Protein AF-A0A2X0K5C5-F1 (afdb_monomer)

Nearest PDB structures (foldseek):
  7rg9-assembly1_R  TM=2.116E-01  e=8.917E-01  Homo sapiens
  6xr2-assembly2_D  TM=2.628E-01  e=8.967E+00  synthetic construct

pLDDT: mean 76.41, std 13.36, range [44.44, 96.06]

Mean predicted aligned error: 11.94 Å

Secondary structure (DSSP, 8-state):
--PPPPS--------------PPPPGGGS-HHHHHHHHHTS-HHIIIIIIHHH-HHHHHHHHHHHHHHHHHHHHHH--TTS---TTS-TTSHHHHHHHHHHHHHHHHHHHHHHHHTT-TT-TT--HHHHHHHHHHHHHHHHHHHHHHHHHHHHHHHHHHTTSS----TTHHHH-EEEE-SSEEEEEEEE--TT-SS-PPPEEEEEEEEEPPTT--HHHHHHHHHHHHHHS-EEEEEETTEEEEEE-

Solvent-accessible surface area (backbone atoms only — not comparable to full-atom values): 15012 Å² total; per-residue (Å²): 139,80,84,76,79,82,83,78,78,79,75,81,68,81,72,79,67,77,77,79,71,73,72,89,52,81,83,77,52,57,66,72,59,51,50,52,57,55,68,72,47,57,64,48,48,37,64,64,52,42,45,73,72,40,73,70,52,22,54,52,36,48,52,51,49,46,68,69,45,45,65,61,50,61,72,69,56,56,86,84,40,62,73,67,88,81,53,59,86,85,37,54,55,47,53,50,52,51,50,51,51,50,53,53,36,49,53,54,43,51,49,62,58,39,59,78,75,44,94,76,67,90,77,76,63,67,75,62,61,51,54,47,54,52,49,52,52,46,70,55,46,36,50,49,33,35,31,54,52,48,25,47,54,46,46,56,60,52,38,80,78,38,96,65,83,71,64,82,60,49,75,73,53,59,41,75,48,80,54,92,58,32,37,32,38,27,38,53,30,68,76,90,87,51,98,61,93,68,76,70,43,75,37,79,78,45,78,43,76,52,58,92,90,62,52,58,70,58,52,18,48,49,51,35,53,54,51,71,75,43,67,72,40,78,45,77,50,103,87,55,76,36,63,44,78,120

Organism: NCBI:txid289078

Structure (mmCIF, N/CA/C/O backbone):
data_AF-A0A2X0K5C5-F1
#
_entry.id   AF-A0A2X0K5C5-F1
#
loop_
_atom_site.group_PDB
_atom_site.id
_atom_site.type_symbol
_atom_site.label_atom_id
_atom_site.label_alt_id
_atom_site.label_comp_id
_atom_site.label_asym_id
_atom_site.label_entity_id
_atom_site.label_seq_id
_atom_site.pdbx_PDB_ins_code
_atom_site.Cartn_x
_atom_site.Cartn_y
_atom_site.Cartn_z
_atom_site.occupancy
_atom_site.B_iso_or_equiv
_atom_site.auth_seq_id
_atom_site.auth_comp_id
_atom_site.auth_asym_id
_atom_site.auth_atom_id
_atom_site.pdbx_PDB_model_num
ATOM 1 N N . MET A 1 1 ? -0.093 46.315 -82.024 1.00 44.44 1 MET A N 1
ATOM 2 C CA . MET A 1 1 ? 0.542 45.946 -80.745 1.00 44.44 1 MET A CA 1
ATOM 3 C C . MET A 1 1 ? -0.214 44.745 -80.209 1.00 44.44 1 MET A C 1
ATOM 5 O O . MET A 1 1 ? -1.406 44.868 -79.977 1.00 44.44 1 MET A O 1
ATOM 9 N N . ARG A 1 2 ? 0.415 43.566 -80.204 1.00 46.88 2 ARG A N 1
ATOM 10 C CA . ARG A 1 2 ? -0.165 42.322 -79.680 1.00 46.88 2 ARG A CA 1
ATOM 11 C C . ARG A 1 2 ? 0.603 42.002 -78.406 1.00 46.88 2 ARG A C 1
ATOM 13 O O . ARG A 1 2 ? 1.808 41.776 -78.493 1.00 46.88 2 ARG A O 1
ATOM 20 N N . ASP A 1 3 ? -0.076 42.055 -77.269 1.00 57.56 3 ASP A N 1
ATOM 21 C CA . ASP A 1 3 ? 0.514 41.721 -75.977 1.00 57.56 3 ASP A CA 1
ATOM 22 C C . ASP A 1 3 ? 0.871 40.235 -75.945 1.00 57.56 3 ASP A C 1
ATOM 24 O O . ASP A 1 3 ? 0.069 39.370 -76.310 1.00 57.56 3 ASP A O 1
ATOM 28 N N . ALA A 1 4 ? 2.115 39.946 -75.568 1.00 68.62 4 ALA A N 1
ATOM 29 C CA . ALA A 1 4 ? 2.590 38.584 -75.399 1.00 68.62 4 ALA A CA 1
ATOM 30 C C . ALA A 1 4 ? 1.880 37.936 -74.194 1.00 68.62 4 ALA A C 1
ATOM 32 O O . ALA A 1 4 ? 1.695 38.601 -73.171 1.00 68.62 4 ALA A O 1
ATOM 33 N N . PRO A 1 5 ? 1.484 36.654 -74.281 1.00 65.88 5 PRO A N 1
ATOM 34 C CA . PRO A 1 5 ? 0.837 35.979 -73.167 1.00 65.88 5 PRO A CA 1
ATOM 35 C C . PRO A 1 5 ? 1.812 35.836 -71.983 1.00 65.88 5 PRO A C 1
ATOM 37 O O . PRO A 1 5 ? 3.010 35.628 -72.198 1.00 65.88 5 PRO A O 1
ATOM 40 N N . PRO A 1 6 ? 1.321 35.936 -70.734 1.00 69.50 6 PRO A N 1
ATOM 41 C CA . PRO A 1 6 ? 2.160 35.852 -69.547 1.00 69.50 6 PRO A CA 1
ATOM 42 C C . PRO A 1 6 ? 2.837 34.481 -69.469 1.00 69.50 6 PRO A C 1
ATOM 44 O O . PRO A 1 6 ? 2.182 33.437 -69.456 1.00 69.50 6 PRO A O 1
ATOM 47 N N . ALA A 1 7 ? 4.167 34.493 -69.423 1.00 67.69 7 ALA A N 1
ATOM 48 C CA . ALA A 1 7 ? 4.968 33.301 -69.219 1.00 67.69 7 ALA A CA 1
ATOM 49 C C . ALA A 1 7 ? 4.770 32.806 -67.777 1.00 67.69 7 ALA A C 1
ATOM 51 O O . ALA A 1 7 ? 5.016 33.545 -66.828 1.00 67.69 7 ALA A O 1
ATOM 52 N N . TYR A 1 8 ? 4.359 31.543 -67.644 1.00 66.25 8 TYR A N 1
ATOM 53 C CA . TYR A 1 8 ? 4.229 30.783 -66.397 1.00 66.25 8 TYR A CA 1
ATOM 54 C C . TYR A 1 8 ? 3.076 31.186 -65.467 1.00 66.25 8 TYR A C 1
ATOM 56 O O . TYR A 1 8 ? 3.242 31.895 -64.480 1.00 66.25 8 TYR A O 1
ATOM 64 N N . THR A 1 9 ? 1.906 30.592 -65.704 1.00 66.38 9 THR A N 1
ATOM 65 C CA . THR A 1 9 ? 0.963 30.297 -64.617 1.00 66.38 9 THR A CA 1
ATOM 66 C C . THR A 1 9 ? 1.396 28.960 -63.998 1.00 66.38 9 THR A C 1
ATOM 68 O O . THR A 1 9 ? 1.357 27.948 -64.700 1.00 66.38 9 THR A O 1
ATOM 71 N N . PRO A 1 10 ? 1.878 28.910 -62.741 1.00 65.31 10 PRO A N 1
ATOM 72 C CA . PRO A 1 10 ? 2.241 27.645 -62.113 1.00 65.31 10 PRO A CA 1
ATOM 73 C C .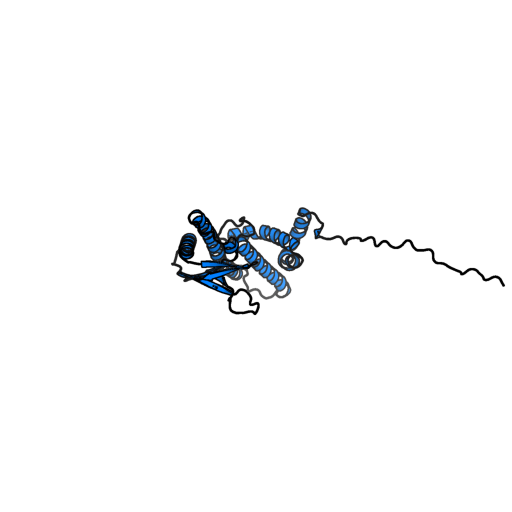 PRO A 1 10 ? 0.992 26.766 -62.014 1.00 65.31 10 PRO A C 1
ATOM 75 O O . PRO A 1 10 ? -0.049 27.207 -61.524 1.00 65.31 10 PRO A O 1
ATOM 78 N N . ALA A 1 11 ? 1.086 25.532 -62.516 1.00 69.38 11 ALA A N 1
ATOM 79 C CA . ALA A 1 11 ? 0.021 24.552 -62.366 1.00 69.38 11 ALA A CA 1
ATOM 80 C C . ALA A 1 11 ? -0.306 24.403 -60.868 1.00 69.38 11 ALA A C 1
ATOM 82 O 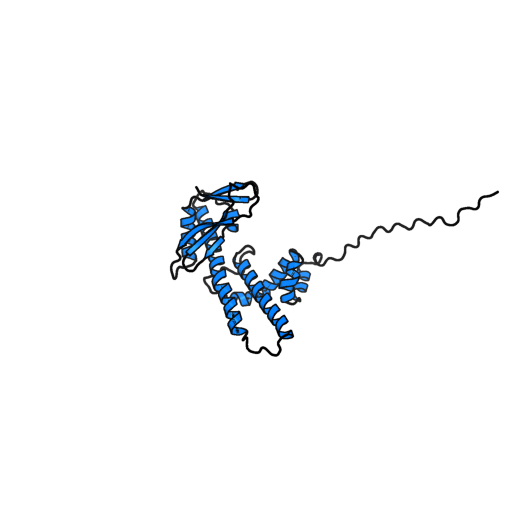O . ALA A 1 11 ? 0.630 24.351 -60.064 1.00 69.38 11 ALA A O 1
ATOM 83 N N . PRO A 1 12 ? -1.591 24.352 -60.467 1.00 61.34 12 PRO A N 1
ATOM 84 C CA . PRO A 1 12 ? -1.951 24.108 -59.080 1.00 61.34 12 PRO A CA 1
ATOM 85 C C . PRO A 1 12 ? -1.357 22.759 -58.684 1.00 61.34 12 PRO A C 1
ATOM 87 O O . PRO A 1 12 ? -1.803 21.710 -59.152 1.00 61.34 12 PRO A O 1
ATOM 90 N N . THR A 1 13 ? -0.308 22.788 -57.862 1.00 65.88 13 THR A N 1
ATOM 91 C CA . THR A 1 13 ? 0.232 21.581 -57.254 1.00 65.88 13 THR A CA 1
ATOM 92 C C . THR A 1 13 ? -0.924 20.916 -56.512 1.00 65.88 13 THR A C 1
ATOM 94 O O . THR A 1 13 ? -1.654 21.613 -55.794 1.00 65.88 13 THR A O 1
ATOM 97 N N . PRO A 1 14 ? -1.178 19.610 -56.733 1.00 65.06 14 PRO A N 1
ATOM 98 C CA . PRO A 1 14 ? -2.216 18.901 -56.007 1.00 65.06 14 PRO A CA 1
ATOM 99 C C . PRO A 1 14 ? -1.892 19.094 -54.537 1.00 65.06 14 PRO A C 1
ATOM 101 O O . PRO A 1 14 ? -0.851 18.638 -54.069 1.00 65.06 14 PRO A O 1
ATOM 104 N N . ARG A 1 15 ? -2.734 19.896 -53.875 1.00 52.97 15 ARG A N 1
ATOM 105 C CA . ARG A 1 15 ? -2.588 20.279 -52.479 1.00 52.97 15 ARG A CA 1
ATOM 106 C C . ARG A 1 15 ? -2.194 19.035 -51.716 1.00 52.97 15 ARG A C 1
ATOM 108 O O . ARG A 1 15 ? -2.937 18.054 -51.741 1.00 52.97 15 ARG A O 1
ATOM 115 N N . ASP A 1 16 ? -1.047 19.123 -51.061 1.00 56.06 16 ASP A N 1
ATOM 116 C CA . ASP A 1 16 ? -0.666 18.279 -49.951 1.00 56.06 16 ASP A CA 1
ATOM 117 C C . ASP A 1 16 ? -1.864 18.220 -48.999 1.00 56.06 16 ASP A C 1
ATOM 119 O O . ASP A 1 16 ? -2.032 19.065 -48.122 1.00 56.06 16 ASP A O 1
ATOM 123 N N . THR A 1 17 ? -2.762 17.252 -49.185 1.00 63.41 17 THR A N 1
ATOM 124 C CA . THR A 1 17 ? -3.578 16.778 -48.080 1.00 63.41 17 THR A CA 1
ATOM 125 C C . THR A 1 17 ? -2.541 16.322 -47.075 1.00 63.41 17 THR A C 1
ATOM 127 O O . THR A 1 17 ? -1.800 15.389 -47.412 1.00 63.41 17 THR A O 1
ATOM 130 N N . PRO A 1 18 ? -2.403 16.974 -45.905 1.00 62.91 18 PRO A N 1
ATOM 131 C CA . PRO A 1 18 ? -1.505 16.468 -44.895 1.00 62.91 18 PRO A CA 1
ATOM 132 C C . PRO A 1 18 ? -2.024 15.071 -44.594 1.00 62.91 18 PRO A C 1
ATOM 134 O O . PRO A 1 18 ? -3.082 14.902 -43.987 1.00 62.91 18 PRO A O 1
ATOM 137 N N . LEU A 1 19 ? -1.323 14.058 -45.107 1.00 64.56 19 LEU A N 1
ATOM 138 C CA . LEU A 1 19 ? -1.463 12.701 -44.633 1.00 64.56 19 LEU A CA 1
ATOM 139 C C . LEU A 1 19 ? -1.106 12.839 -43.165 1.00 64.56 19 LEU A C 1
ATOM 141 O O . LEU A 1 19 ? 0.073 12.927 -42.821 1.00 64.56 19 LEU A O 1
ATOM 145 N N . ASN A 1 20 ? -2.136 12.965 -42.328 1.00 65.94 20 ASN A N 1
ATOM 146 C CA . ASN A 1 20 ? -2.052 12.922 -40.884 1.00 65.94 20 ASN A CA 1
ATOM 147 C C . ASN A 1 20 ? -1.559 11.517 -40.549 1.00 65.94 20 ASN A C 1
ATOM 149 O O . ASN A 1 20 ? -2.319 10.635 -40.159 1.00 65.94 20 ASN A O 1
ATOM 153 N N . ARG A 1 21 ? -0.264 11.288 -40.780 1.00 73.62 21 ARG A N 1
ATOM 154 C CA . ARG A 1 21 ? 0.477 10.140 -40.303 1.00 73.62 21 ARG A CA 1
ATOM 155 C C . ARG A 1 21 ? 0.516 10.343 -38.806 1.00 73.62 21 ARG A C 1
ATOM 157 O O . ARG A 1 21 ? 1.392 11.022 -38.273 1.00 73.62 21 ARG A O 1
ATOM 164 N N . THR A 1 22 ? -0.514 9.830 -38.145 1.00 80.00 22 THR A N 1
ATOM 165 C CA . THR A 1 22 ? -0.550 9.711 -36.698 1.00 80.00 22 THR A CA 1
ATOM 166 C C . THR A 1 22 ? 0.754 9.048 -36.295 1.00 80.00 22 THR A C 1
ATOM 168 O O . THR A 1 22 ? 1.058 7.946 -36.759 1.00 80.00 22 THR A O 1
ATOM 171 N N . LYS A 1 23 ? 1.566 9.764 -35.513 1.00 82.88 23 LYS A N 1
ATOM 172 C CA . LYS A 1 23 ? 2.850 9.245 -35.048 1.00 82.88 23 LYS A CA 1
ATOM 173 C C . LYS A 1 23 ? 2.584 7.896 -34.374 1.00 82.88 23 LYS A C 1
ATOM 175 O O . LYS A 1 23 ? 1.655 7.831 -33.562 1.00 82.88 23 LYS A O 1
ATOM 180 N N . PRO A 1 24 ? 3.337 6.836 -34.715 1.00 88.44 24 PRO A N 1
ATOM 181 C CA . PRO A 1 24 ? 3.161 5.550 -34.061 1.00 88.44 24 PRO A CA 1
ATOM 182 C C . PRO A 1 24 ? 3.320 5.759 -32.555 1.00 88.44 24 PRO A C 1
ATOM 184 O O . PRO A 1 24 ? 4.316 6.319 -32.095 1.00 88.44 24 PRO A O 1
ATOM 187 N N . SER A 1 25 ? 2.291 5.381 -31.802 1.00 92.06 25 SER A N 1
ATOM 188 C CA . SER A 1 25 ? 2.271 5.520 -30.352 1.00 92.06 25 SER A CA 1
ATOM 189 C C . SER A 1 25 ? 2.571 4.170 -29.733 1.00 92.06 25 SER A C 1
ATOM 191 O O . SER A 1 25 ? 1.971 3.166 -30.103 1.00 92.06 25 SER A O 1
ATOM 193 N N . LEU A 1 26 ? 3.451 4.135 -28.735 1.00 91.50 26 LEU A N 1
ATOM 194 C CA . LEU A 1 26 ? 3.687 2.916 -27.964 1.00 91.50 26 LEU A CA 1
ATOM 195 C C . LEU A 1 26 ? 2.371 2.393 -27.353 1.00 91.50 26 LEU A C 1
ATOM 197 O O . LEU A 1 26 ? 2.133 1.193 -27.313 1.00 91.50 26 LEU A O 1
ATOM 201 N N . LEU A 1 27 ? 1.468 3.297 -26.958 1.00 93.12 27 LEU A N 1
ATOM 202 C CA . LEU A 1 27 ? 0.194 2.960 -26.314 1.00 93.12 27 LEU A CA 1
ATOM 203 C C . LEU A 1 27 ? -0.840 2.316 -27.247 1.00 93.12 27 LEU A C 1
ATOM 205 O O . LEU A 1 27 ? -1.843 1.808 -26.742 1.00 93.12 27 LEU A O 1
ATOM 209 N N . SER A 1 28 ? -0.628 2.348 -28.570 1.00 94.38 28 SER A N 1
ATOM 210 C CA . SER A 1 28 ? -1.499 1.656 -29.529 1.00 94.38 28 SER A CA 1
ATOM 211 C C . SER A 1 28 ? -1.158 0.173 -29.681 1.00 94.38 28 SER A C 1
ATOM 213 O O . SER A 1 28 ? -1.873 -0.540 -30.380 1.00 94.38 28 SER A O 1
ATOM 215 N N . LEU A 1 29 ? -0.075 -0.300 -29.056 1.00 95.00 29 LEU A N 1
ATOM 216 C CA . LEU A 1 29 ? 0.267 -1.717 -29.044 1.00 95.00 29 LEU A CA 1
ATOM 217 C C . LEU A 1 29 ? -0.705 -2.522 -28.156 1.00 95.00 29 LEU A C 1
ATOM 219 O O . LEU A 1 29 ? -1.183 -2.009 -27.139 1.00 95.00 29 LEU A O 1
ATOM 223 N N . PRO A 1 30 ? -0.966 -3.798 -28.498 1.00 96.00 30 PRO A N 1
ATOM 224 C CA . PRO A 1 30 ? -1.662 -4.738 -27.625 1.00 96.00 30 PRO A CA 1
ATOM 225 C C . PRO A 1 30 ? -1.011 -4.851 -26.241 1.00 96.00 30 PRO A C 1
ATOM 227 O O . PRO A 1 30 ? 0.214 -4.865 -26.113 1.00 96.00 30 PRO A O 1
ATOM 230 N N . GLU A 1 31 ? -1.838 -5.006 -25.207 1.00 94.75 31 GLU A N 1
ATOM 231 C CA . GLU A 1 31 ? -1.391 -5.115 -23.812 1.00 94.75 31 GLU A CA 1
ATOM 232 C C . GLU A 1 31 ? -0.334 -6.210 -23.563 1.00 94.75 31 GLU A C 1
ATOM 234 O O . GLU A 1 31 ? 0.664 -5.903 -22.910 1.00 94.75 31 GLU A O 1
ATOM 239 N N . PRO A 1 32 ? -0.445 -7.435 -24.121 1.00 96.00 32 PRO A N 1
ATOM 240 C CA . PRO A 1 32 ? 0.581 -8.461 -23.921 1.00 96.00 32 PRO A CA 1
ATOM 241 C C . PRO A 1 32 ? 1.956 -8.050 -24.461 1.00 96.00 32 PRO A C 1
ATOM 243 O O . PRO A 1 32 ? 2.980 -8.359 -23.858 1.00 96.00 32 PRO A O 1
ATOM 246 N N . ILE A 1 33 ? 1.982 -7.310 -25.575 1.00 96.06 33 ILE A N 1
ATOM 247 C CA . ILE A 1 33 ? 3.223 -6.817 -26.185 1.00 96.06 33 ILE A CA 1
ATOM 248 C C . ILE A 1 33 ? 3.823 -5.707 -25.317 1.00 96.06 33 ILE A C 1
ATOM 250 O O . ILE A 1 33 ? 5.030 -5.689 -25.096 1.00 96.06 33 ILE A O 1
ATOM 254 N N . LEU A 1 34 ? 2.989 -4.814 -24.776 1.00 94.81 34 LEU A N 1
ATOM 255 C CA . LEU A 1 34 ? 3.434 -3.781 -23.838 1.00 94.81 34 LEU A CA 1
ATOM 256 C C . LEU A 1 34 ? 4.043 -4.378 -22.569 1.00 94.81 34 LEU A C 1
ATOM 258 O O . LEU A 1 34 ? 5.122 -3.956 -22.163 1.00 94.81 34 LEU A O 1
ATOM 262 N N . LEU A 1 35 ? 3.384 -5.369 -21.965 1.00 95.06 35 LEU A N 1
ATOM 263 C CA . LEU A 1 35 ? 3.896 -6.055 -20.778 1.00 95.06 35 LEU A CA 1
ATOM 264 C C . LEU A 1 35 ? 5.216 -6.771 -21.064 1.00 95.06 35 LEU A C 1
ATOM 266 O O . LEU A 1 35 ? 6.134 -6.674 -20.254 1.00 95.06 35 LEU A O 1
ATOM 270 N N . LEU A 1 36 ? 5.345 -7.414 -22.230 1.00 95.38 36 LEU A N 1
ATOM 271 C CA . LEU A 1 36 ? 6.594 -8.043 -22.652 1.00 95.38 36 LEU A CA 1
ATOM 272 C C . LEU A 1 36 ? 7.725 -7.011 -22.769 1.00 95.38 36 LEU A C 1
ATOM 274 O O . LEU A 1 36 ? 8.780 -7.198 -22.168 1.00 95.38 36 LEU A O 1
ATOM 278 N N . ILE A 1 37 ? 7.491 -5.892 -23.465 1.00 95.00 37 ILE A N 1
ATOM 279 C CA . ILE A 1 37 ? 8.480 -4.808 -23.603 1.00 95.00 37 ILE A CA 1
ATOM 280 C C . ILE A 1 37 ? 8.908 -4.291 -22.224 1.00 95.00 37 ILE A C 1
ATOM 282 O O . ILE A 1 37 ? 10.102 -4.182 -21.956 1.00 95.00 37 ILE A O 1
ATOM 286 N N . ILE A 1 38 ? 7.944 -4.012 -21.340 1.00 94.50 38 ILE A N 1
ATOM 287 C CA . ILE A 1 38 ? 8.214 -3.508 -19.987 1.00 94.50 38 ILE A CA 1
ATOM 288 C C . ILE A 1 38 ? 8.986 -4.545 -19.163 1.00 94.50 38 ILE A C 1
ATOM 290 O O . ILE A 1 38 ? 9.905 -4.168 -18.446 1.00 94.50 38 ILE A O 1
ATOM 294 N N . SER A 1 39 ? 8.667 -5.837 -19.282 1.00 94.94 39 SER A N 1
ATOM 295 C CA . SER A 1 39 ? 9.345 -6.910 -18.538 1.00 94.94 39 SER A CA 1
ATOM 296 C C . SER A 1 39 ? 10.826 -7.075 -18.891 1.00 94.94 39 SER A C 1
ATOM 298 O O . SER A 1 39 ? 11.594 -7.575 -18.075 1.00 94.94 39 SER A O 1
ATOM 300 N N . HIS A 1 40 ? 11.239 -6.614 -20.075 1.00 94.81 40 HIS A N 1
ATOM 301 C CA . HIS A 1 40 ? 12.639 -6.605 -20.500 1.00 94.81 40 HIS A CA 1
ATOM 302 C C . HIS A 1 40 ? 13.399 -5.335 -20.088 1.00 94.81 40 HIS A C 1
ATOM 304 O O . HIS A 1 40 ? 14.610 -5.256 -20.293 1.00 94.81 40 HIS A O 1
ATOM 310 N N . CYS A 1 41 ? 12.727 -4.330 -19.521 1.00 92.06 41 CYS A N 1
ATOM 311 C CA . CYS A 1 41 ? 13.398 -3.135 -19.022 1.00 92.06 41 CYS A CA 1
ATOM 312 C C . CYS A 1 41 ? 14.095 -3.403 -17.673 1.00 92.06 41 CYS A C 1
ATOM 314 O O . CYS A 1 41 ? 13.599 -4.185 -16.860 1.00 92.06 41 CYS A O 1
ATOM 316 N N . PRO A 1 42 ? 15.209 -2.710 -17.370 1.00 90.50 42 PRO A N 1
ATOM 317 C CA . PRO A 1 42 ? 15.797 -2.738 -16.035 1.00 90.50 42 PRO A CA 1
ATOM 318 C C . PRO A 1 42 ? 14.796 -2.273 -14.972 1.00 90.50 42 PRO A C 1
ATOM 320 O O . PRO A 1 42 ? 14.049 -1.315 -15.186 1.00 90.50 42 PRO A O 1
ATOM 323 N N . ILE A 1 43 ? 14.819 -2.906 -13.796 1.00 89.06 43 ILE A N 1
ATOM 324 C CA . ILE A 1 43 ? 13.888 -2.612 -12.693 1.00 89.06 43 ILE A CA 1
ATOM 325 C C . ILE A 1 43 ? 13.925 -1.128 -12.297 1.00 89.06 43 ILE A C 1
ATOM 327 O O . ILE A 1 43 ? 12.873 -0.525 -12.092 1.00 89.06 43 ILE A O 1
ATOM 331 N N . SER A 1 44 ? 15.111 -0.514 -12.256 1.00 85.88 44 SER A N 1
ATOM 332 C CA . SER A 1 44 ? 15.278 0.918 -11.968 1.00 85.88 44 SER A CA 1
ATOM 333 C C . SER A 1 44 ? 14.553 1.803 -12.990 1.00 85.88 44 SER A C 1
ATOM 335 O O . SER A 1 44 ? 13.851 2.742 -12.614 1.00 85.88 44 SER A O 1
ATOM 337 N N . THR A 1 45 ? 14.632 1.467 -14.279 1.00 89.44 45 THR A N 1
ATOM 338 C CA . THR A 1 45 ? 13.916 2.169 -15.354 1.00 89.44 45 THR A CA 1
ATOM 339 C C . THR A 1 45 ? 12.403 1.997 -15.229 1.00 89.44 45 THR A C 1
ATOM 341 O O . THR A 1 45 ? 11.654 2.961 -15.412 1.00 89.44 45 THR A O 1
ATOM 344 N N . ILE A 1 46 ? 11.935 0.795 -14.878 1.00 89.62 46 ILE A N 1
ATOM 345 C CA . ILE A 1 46 ? 10.507 0.533 -14.652 1.00 89.62 46 ILE A CA 1
ATOM 346 C C . ILE A 1 46 ? 9.996 1.353 -13.460 1.00 89.62 46 ILE A C 1
ATOM 348 O O . ILE A 1 46 ? 8.949 1.997 -13.557 1.00 89.62 46 ILE A O 1
ATOM 352 N N . ALA A 1 47 ? 10.746 1.373 -12.358 1.00 86.94 47 ALA A N 1
ATOM 353 C CA . ALA A 1 47 ? 10.356 2.037 -11.121 1.00 86.94 47 ALA A CA 1
ATOM 354 C C . ALA A 1 47 ? 10.389 3.570 -11.206 1.00 86.94 47 ALA A C 1
ATOM 356 O O . ALA A 1 47 ? 9.455 4.213 -10.727 1.00 86.94 47 ALA A O 1
ATOM 357 N N . PHE A 1 48 ? 11.419 4.162 -11.818 1.00 85.44 48 PHE A N 1
ATOM 358 C CA . PHE A 1 48 ? 11.621 5.618 -11.794 1.00 85.44 48 PHE A CA 1
ATOM 359 C C . PHE A 1 48 ? 11.249 6.324 -13.092 1.00 85.44 48 PHE A C 1
ATOM 361 O O . PHE A 1 48 ? 10.712 7.428 -13.051 1.00 85.44 48 PHE A O 1
ATOM 368 N N . SER A 1 49 ? 11.501 5.709 -14.248 1.00 84.81 49 SER A N 1
ATOM 369 C CA . SER A 1 49 ? 11.288 6.368 -15.539 1.00 84.81 49 SER A CA 1
ATOM 370 C C . SER A 1 49 ? 9.882 6.106 -16.071 1.00 84.81 49 SER A C 1
ATOM 372 O O . SER A 1 49 ? 9.135 7.046 -16.333 1.00 84.81 49 SER A O 1
ATOM 374 N N . LEU A 1 50 ? 9.476 4.837 -16.191 1.00 80.94 50 LEU A N 1
ATOM 375 C CA . LEU A 1 50 ? 8.203 4.484 -16.831 1.00 80.94 50 LEU A CA 1
ATOM 376 C C . LEU A 1 50 ? 6.985 4.968 -16.036 1.00 80.94 50 LEU A C 1
ATOM 378 O O . LEU A 1 50 ? 6.032 5.468 -16.640 1.00 80.94 50 LEU A O 1
ATOM 382 N N . ARG A 1 51 ? 7.030 4.916 -14.697 1.00 74.56 51 ARG A N 1
ATOM 383 C CA . ARG A 1 51 ? 5.928 5.385 -13.834 1.00 74.56 51 ARG A CA 1
ATOM 384 C C . ARG A 1 51 ? 5.600 6.871 -13.998 1.00 74.56 51 ARG A C 1
ATOM 386 O O . ARG A 1 51 ? 4.444 7.239 -13.803 1.00 74.56 51 ARG A O 1
ATOM 393 N N . ALA A 1 52 ? 6.576 7.699 -14.373 1.00 77.81 52 ALA A N 1
ATOM 394 C CA . ALA A 1 52 ? 6.406 9.145 -14.521 1.00 77.81 52 ALA A CA 1
ATOM 395 C C . ALA A 1 52 ? 5.851 9.569 -15.896 1.00 77.81 52 ALA A C 1
ATOM 397 O O . ALA A 1 52 ? 5.448 10.717 -16.062 1.00 77.81 52 ALA A O 1
ATOM 398 N N . THR A 1 53 ? 5.820 8.668 -16.886 1.00 84.94 53 THR A N 1
ATOM 399 C CA . THR A 1 53 ? 5.473 9.030 -18.275 1.00 84.94 53 THR A CA 1
ATOM 400 C C . THR A 1 53 ? 3.969 9.134 -18.524 1.00 84.94 53 THR A C 1
ATOM 402 O O . THR A 1 53 ? 3.493 10.138 -19.047 1.00 84.94 53 THR A O 1
ATOM 405 N N . CYS A 1 54 ? 3.200 8.098 -18.179 1.00 90.00 54 CYS A N 1
ATOM 406 C CA . CYS A 1 54 ? 1.743 8.107 -18.287 1.00 90.00 54 CYS A CA 1
ATOM 407 C C . CYS A 1 54 ? 1.097 7.078 -17.349 1.00 90.00 54 CYS A C 1
ATOM 409 O O . CYS A 1 54 ? 1.700 6.061 -17.002 1.00 90.00 54 CYS A O 1
ATOM 411 N N . HIS A 1 55 ? -0.167 7.314 -16.982 1.00 88.00 55 HIS A N 1
ATOM 412 C CA . HIS A 1 55 ? -0.900 6.459 -16.042 1.00 88.00 55 HIS A CA 1
ATOM 413 C C . HIS A 1 55 ? -0.973 4.995 -16.504 1.00 88.00 55 HIS A C 1
ATOM 415 O O . HIS A 1 55 ? -0.719 4.091 -15.716 1.00 88.00 55 HIS A O 1
ATOM 421 N N . LYS A 1 56 ? -1.265 4.753 -17.791 1.00 88.19 56 LYS A N 1
ATOM 422 C CA . LYS A 1 56 ? -1.408 3.393 -18.337 1.00 88.19 56 LYS A CA 1
ATOM 423 C C . LYS A 1 56 ? -0.105 2.588 -18.224 1.00 88.19 56 LYS A C 1
ATOM 425 O O . LYS A 1 56 ? -0.126 1.463 -17.738 1.00 88.19 56 LYS A O 1
ATOM 430 N N . LEU A 1 57 ? 1.030 3.181 -18.607 1.00 89.50 57 LEU A N 1
ATOM 431 C CA . LEU A 1 57 ? 2.341 2.541 -18.443 1.00 89.50 57 LEU A CA 1
ATOM 432 C C . LEU A 1 57 ? 2.717 2.389 -16.971 1.00 89.50 57 LEU A C 1
ATOM 434 O O . LEU A 1 57 ? 3.317 1.384 -16.619 1.00 89.50 57 LEU A O 1
ATOM 438 N N . SER A 1 58 ? 2.326 3.328 -16.108 1.00 89.06 58 SER A N 1
ATOM 439 C CA . SER A 1 58 ? 2.533 3.217 -14.661 1.00 89.06 58 SER A CA 1
ATOM 440 C C . SER A 1 58 ? 1.816 1.998 -14.073 1.00 89.06 58 SER A C 1
ATOM 442 O O . SER A 1 58 ? 2.405 1.267 -13.280 1.00 89.06 58 SER A O 1
ATOM 444 N N . THR A 1 59 ? 0.585 1.709 -14.512 1.00 89.25 59 THR A N 1
ATOM 445 C CA . THR A 1 59 ? -0.153 0.509 -14.089 1.00 89.25 59 THR A CA 1
ATOM 446 C C . THR A 1 59 ? 0.554 -0.779 -14.517 1.00 89.25 59 THR A C 1
ATOM 448 O O . THR A 1 59 ? 0.732 -1.674 -13.692 1.00 89.25 59 THR A O 1
ATOM 451 N N . TYR A 1 60 ? 1.005 -0.864 -15.773 1.00 91.50 60 TYR A N 1
ATOM 452 C CA . TYR A 1 60 ? 1.729 -2.037 -16.279 1.00 91.50 60 TYR A CA 1
ATOM 453 C C . TYR A 1 60 ? 3.124 -2.192 -15.658 1.00 91.50 60 TYR A C 1
ATOM 455 O O . TYR A 1 60 ? 3.540 -3.292 -15.312 1.00 91.50 60 TYR A O 1
ATOM 463 N N . ALA A 1 61 ? 3.841 -1.089 -15.454 1.00 91.81 61 ALA A N 1
ATOM 464 C CA . ALA A 1 61 ? 5.107 -1.077 -14.733 1.00 91.81 61 ALA A CA 1
ATOM 465 C C . ALA A 1 61 ? 4.927 -1.636 -13.318 1.00 91.81 61 ALA A C 1
ATOM 467 O O . ALA A 1 61 ? 5.695 -2.487 -12.877 1.00 91.81 61 ALA A O 1
ATOM 468 N N . LEU A 1 62 ? 3.873 -1.207 -12.621 1.00 89.31 62 LEU A N 1
ATOM 469 C CA . LEU A 1 62 ? 3.590 -1.663 -11.269 1.00 89.31 62 LEU A CA 1
ATOM 470 C C . LEU A 1 62 ? 3.176 -3.137 -11.220 1.00 89.31 62 LEU A C 1
ATOM 472 O O . LEU A 1 62 ? 3.585 -3.833 -10.297 1.00 89.31 62 LEU A O 1
ATOM 476 N N . SER A 1 63 ? 2.415 -3.643 -12.198 1.00 90.19 63 SER A N 1
ATOM 477 C CA . SER A 1 63 ? 2.062 -5.069 -12.242 1.00 90.19 63 SER A CA 1
ATOM 478 C C . SER A 1 63 ? 3.294 -5.955 -12.446 1.00 90.19 63 SER A C 1
ATOM 480 O O . SER A 1 63 ? 3.455 -6.941 -11.725 1.00 90.19 63 SER A O 1
ATOM 482 N N . VAL A 1 64 ? 4.204 -5.565 -13.346 1.00 92.00 64 VAL A N 1
ATOM 483 C CA . VAL A 1 64 ? 5.486 -6.255 -13.551 1.00 92.00 64 VAL A CA 1
ATOM 484 C C . VAL A 1 64 ? 6.329 -6.200 -12.277 1.00 92.00 64 VAL A C 1
ATOM 486 O O . VAL A 1 64 ? 6.747 -7.244 -11.782 1.00 92.00 64 VAL A O 1
ATOM 489 N N . LEU A 1 65 ? 6.511 -5.018 -11.678 1.00 91.19 65 LEU A N 1
ATOM 490 C CA . LEU A 1 65 ? 7.274 -4.874 -10.433 1.00 91.19 65 LEU A CA 1
ATOM 491 C C . LEU A 1 65 ? 6.694 -5.723 -9.297 1.00 91.19 65 LEU A C 1
ATOM 493 O O . LEU A 1 65 ? 7.442 -6.398 -8.595 1.00 91.19 65 LEU A O 1
ATOM 497 N N . ARG A 1 66 ? 5.367 -5.739 -9.135 1.00 90.38 66 ARG A N 1
ATOM 498 C CA . ARG A 1 66 ? 4.704 -6.596 -8.147 1.00 90.38 66 ARG A CA 1
ATOM 499 C C . ARG A 1 66 ? 4.999 -8.063 -8.413 1.00 90.38 66 ARG A C 1
ATOM 501 O O . ARG A 1 66 ? 5.375 -8.748 -7.477 1.00 90.38 66 ARG A O 1
ATOM 508 N N . SER A 1 67 ? 4.914 -8.539 -9.655 1.00 90.81 67 SER A N 1
ATOM 509 C CA . SER A 1 67 ? 5.225 -9.943 -9.970 1.00 90.81 67 SER A CA 1
ATOM 510 C C . SER A 1 67 ? 6.664 -10.338 -9.606 1.00 90.81 67 SER A C 1
ATOM 512 O O . SER A 1 67 ? 6.888 -11.444 -9.120 1.00 90.81 67 SER A O 1
ATOM 514 N N . VAL A 1 68 ? 7.618 -9.413 -9.760 1.00 90.81 68 VAL A N 1
ATOM 515 C CA . VAL A 1 68 ? 9.036 -9.624 -9.430 1.00 90.81 68 VAL A CA 1
ATOM 516 C C . VAL A 1 68 ? 9.273 -9.609 -7.918 1.00 90.81 68 VAL A C 1
ATOM 518 O O . VAL A 1 68 ? 9.976 -10.467 -7.391 1.00 90.81 68 VAL A O 1
ATOM 521 N N . TYR A 1 69 ? 8.687 -8.646 -7.204 1.00 88.00 69 TYR A N 1
ATOM 522 C CA . TYR A 1 69 ? 8.942 -8.442 -5.775 1.00 88.00 69 TYR A CA 1
ATOM 523 C C . TYR A 1 69 ? 8.000 -9.214 -4.848 1.00 88.00 69 TYR A C 1
ATOM 525 O O . TYR A 1 69 ? 8.287 -9.312 -3.656 1.00 88.00 69 TYR A O 1
ATOM 533 N N . LEU A 1 70 ? 6.904 -9.780 -5.356 1.00 86.94 70 LEU A N 1
ATOM 534 C CA . LEU A 1 70 ? 5.919 -10.504 -4.551 1.00 86.94 70 LEU A CA 1
ATOM 535 C C . LEU A 1 70 ? 6.513 -11.706 -3.793 1.00 86.94 70 LEU A C 1
ATOM 537 O O . LEU A 1 70 ? 6.212 -11.825 -2.607 1.00 86.94 70 LEU A O 1
ATOM 541 N N . PRO A 1 71 ? 7.366 -12.570 -4.383 1.00 86.81 71 PRO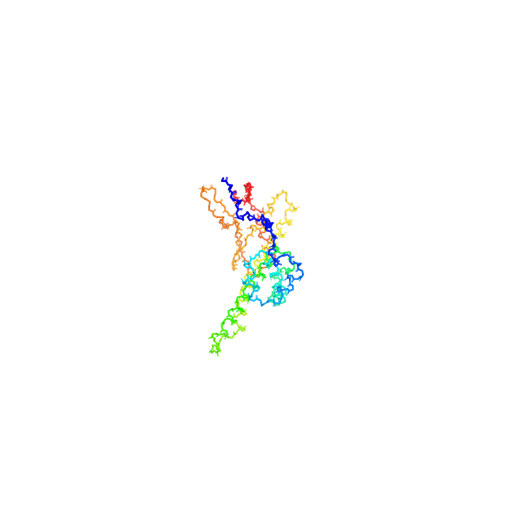 A N 1
ATOM 542 C CA . PRO A 1 71 ? 7.966 -13.680 -3.640 1.00 86.81 71 PRO A CA 1
ATOM 543 C C . PRO A 1 71 ? 8.851 -13.199 -2.485 1.00 86.81 71 PRO A C 1
ATOM 545 O O . PRO A 1 71 ? 8.783 -13.736 -1.380 1.00 86.81 71 PRO A O 1
ATOM 548 N N . LEU A 1 72 ? 9.638 -12.143 -2.722 1.00 84.31 72 LEU A N 1
ATOM 549 C CA . LEU A 1 72 ? 10.480 -11.536 -1.693 1.00 84.31 72 LEU A CA 1
ATOM 550 C C . LEU A 1 72 ? 9.620 -10.921 -0.584 1.00 84.31 72 LEU A C 1
ATOM 552 O O . LEU A 1 72 ? 9.851 -11.188 0.592 1.00 84.31 72 LEU A O 1
ATOM 556 N N . TYR A 1 73 ? 8.587 -10.166 -0.957 1.00 83.06 73 TYR A N 1
ATOM 557 C CA . TYR A 1 73 ? 7.613 -9.607 -0.024 1.00 83.06 73 TYR A CA 1
ATOM 558 C C . TYR A 1 73 ? 6.988 -10.704 0.847 1.00 83.06 73 TYR A C 1
ATOM 560 O O . TYR A 1 73 ? 7.025 -10.610 2.070 1.00 83.06 73 TYR A O 1
ATOM 568 N N . ALA A 1 74 ? 6.497 -11.785 0.235 1.00 82.69 74 ALA A N 1
ATOM 569 C CA . ALA A 1 74 ? 5.874 -12.905 0.936 1.00 82.69 74 ALA A CA 1
ATOM 570 C C . ALA A 1 74 ? 6.821 -13.602 1.930 1.00 82.69 74 ALA A C 1
ATOM 572 O O . ALA A 1 74 ? 6.355 -14.114 2.942 1.00 82.69 74 ALA A O 1
ATOM 573 N N . SER A 1 75 ? 8.136 -13.595 1.678 1.00 82.44 75 SER A N 1
ATOM 574 C CA . SER A 1 75 ? 9.133 -14.154 2.603 1.00 82.44 75 SER A CA 1
ATOM 575 C C . SER A 1 75 ? 9.406 -13.283 3.838 1.00 82.44 75 SER A C 1
ATOM 577 O O . SER A 1 75 ? 9.844 -13.795 4.866 1.00 82.44 75 SER A O 1
ATOM 579 N N . LEU A 1 76 ? 9.156 -11.972 3.744 1.00 77.62 76 LEU A N 1
ATOM 580 C CA . LEU A 1 76 ? 9.400 -10.997 4.817 1.00 77.62 76 LEU A CA 1
ATOM 581 C C . LEU A 1 76 ? 8.153 -10.728 5.661 1.00 77.62 76 LEU A C 1
ATOM 583 O O . LEU A 1 76 ? 8.248 -10.330 6.822 1.00 77.62 76 LEU A O 1
ATOM 587 N N . VAL A 1 77 ? 6.984 -10.946 5.068 1.00 75.81 77 VAL A N 1
ATOM 588 C CA . VAL A 1 77 ? 5.683 -10.854 5.717 1.00 75.81 77 VAL A CA 1
ATOM 589 C C . VAL A 1 77 ? 5.594 -11.836 6.884 1.00 75.81 77 VAL A C 1
ATOM 591 O O . VAL A 1 77 ? 5.736 -13.046 6.719 1.00 75.81 77 VAL A O 1
ATOM 594 N N . GLN A 1 78 ? 5.285 -11.313 8.069 1.00 68.12 78 GLN A N 1
ATOM 595 C CA . GLN A 1 78 ? 5.005 -12.130 9.245 1.00 68.12 78 GLN A CA 1
ATOM 596 C C . GLN A 1 78 ? 3.494 -12.293 9.416 1.00 68.12 78 GLN A C 1
ATOM 598 O O . GLN A 1 78 ? 2.787 -11.343 9.762 1.00 68.12 78 GLN A O 1
ATOM 603 N N . ALA A 1 79 ? 2.988 -13.512 9.227 1.00 61.09 79 ALA A N 1
ATOM 604 C CA . ALA A 1 79 ? 1.661 -13.864 9.725 1.00 61.09 79 ALA A CA 1
ATOM 605 C C . ALA A 1 79 ? 1.640 -13.677 11.261 1.00 61.09 79 ALA A C 1
ATOM 607 O O . ALA A 1 79 ? 2.621 -14.041 11.914 1.00 61.09 79 ALA A O 1
ATOM 608 N N . PRO A 1 80 ? 0.576 -13.117 11.871 1.00 64.44 80 PRO A N 1
ATOM 609 C CA . PRO A 1 80 ? -0.765 -12.858 11.331 1.00 64.44 80 PRO A CA 1
ATOM 610 C C . PRO A 1 80 ? -1.001 -11.417 10.822 1.00 64.44 80 PRO A C 1
ATOM 612 O O . PRO A 1 80 ? -2.145 -11.018 10.606 1.00 64.44 80 PRO A O 1
ATOM 615 N N . ASN A 1 81 ? 0.048 -10.609 10.642 1.00 61.12 81 ASN A N 1
ATOM 616 C CA . ASN A 1 81 ? -0.074 -9.158 10.445 1.00 61.12 81 ASN A CA 1
ATOM 617 C C . ASN A 1 81 ? -0.442 -8.724 9.015 1.00 61.12 81 ASN A C 1
ATOM 619 O O . ASN A 1 81 ? -0.374 -7.533 8.713 1.00 61.12 81 ASN A O 1
ATOM 623 N N . THR A 1 82 ? -0.837 -9.646 8.135 1.00 59.47 82 THR A N 1
ATOM 624 C CA . THR A 1 82 ? -1.135 -9.353 6.727 1.00 59.47 82 THR A CA 1
ATOM 625 C C . THR A 1 82 ? -2.424 -10.001 6.241 1.00 59.47 82 THR A C 1
ATOM 627 O O . THR A 1 82 ? -2.889 -11.017 6.760 1.00 59.47 82 THR A O 1
ATOM 630 N N . SER A 1 83 ? -3.042 -9.361 5.254 1.00 59.59 83 SER A N 1
ATOM 631 C CA . SER A 1 83 ? -4.094 -9.946 4.423 1.00 59.59 83 SER A CA 1
ATOM 632 C C . SER A 1 83 ? -3.457 -10.754 3.280 1.00 59.59 83 SER A C 1
ATOM 634 O O . SER A 1 83 ? -2.253 -11.004 3.269 1.00 59.59 83 SER A O 1
ATOM 636 N N . SER A 1 84 ? -4.266 -11.267 2.347 1.00 61.28 84 SER A N 1
ATOM 637 C CA . SER A 1 84 ? -3.701 -11.868 1.139 1.00 61.28 84 SER A CA 1
ATOM 638 C C . SER A 1 84 ? -3.101 -10.762 0.263 1.00 61.28 84 SER A C 1
ATOM 640 O O . SER A 1 84 ? -3.836 -9.832 -0.086 1.00 61.28 84 SER A O 1
ATOM 642 N N . PRO A 1 85 ? -1.848 -10.883 -0.210 1.00 57.12 85 PRO A N 1
ATOM 643 C CA . PRO A 1 85 ? -1.244 -9.894 -1.105 1.00 57.12 85 PRO A CA 1
ATOM 644 C C . PRO A 1 85 ? -1.913 -9.854 -2.493 1.00 57.12 85 PRO A C 1
ATOM 646 O O . PRO A 1 85 ? -1.612 -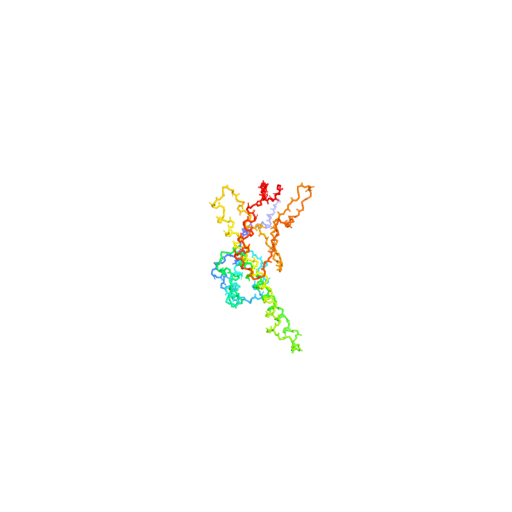8.980 -3.303 1.00 57.12 85 PRO A O 1
ATOM 649 N N . LEU A 1 86 ? -2.832 -10.791 -2.766 1.00 60.31 86 LEU A N 1
ATOM 650 C CA . LEU A 1 86 ? -3.678 -10.853 -3.962 1.00 60.31 86 LEU A CA 1
ATOM 651 C C . LEU A 1 86 ? -5.053 -10.193 -3.762 1.00 60.31 86 LEU A C 1
ATOM 653 O O . LEU A 1 86 ? -5.933 -10.323 -4.614 1.00 60.31 86 LEU A O 1
ATOM 657 N N . SER A 1 87 ? -5.260 -9.502 -2.638 1.00 60.75 87 SER A N 1
ATOM 658 C CA . SER A 1 87 ? -6.446 -8.674 -2.409 1.00 60.75 87 SER A CA 1
ATOM 659 C C . SER A 1 87 ? -6.592 -7.625 -3.526 1.00 60.75 87 SER A C 1
ATOM 661 O O . SER A 1 87 ? -5.595 -7.253 -4.151 1.00 60.75 87 SER A O 1
ATOM 663 N N . PRO A 1 88 ? -7.813 -7.127 -3.809 1.00 60.28 88 PRO A N 1
ATOM 664 C CA . PRO A 1 88 ? -8.043 -6.160 -4.882 1.00 60.28 88 PRO A CA 1
ATOM 665 C C . PRO A 1 88 ? -7.059 -4.977 -4.815 1.00 60.28 88 PRO A C 1
ATOM 667 O O . PRO A 1 88 ? -6.620 -4.610 -3.725 1.00 60.28 88 PRO A O 1
ATOM 670 N N . PRO A 1 89 ? -6.724 -4.332 -5.948 1.00 56.12 89 PRO A N 1
ATOM 671 C CA . PRO A 1 89 ? -5.690 -3.289 -6.029 1.00 56.12 89 PRO A CA 1
ATOM 672 C C . PRO A 1 89 ? -5.972 -2.040 -5.174 1.00 56.12 89 PRO A C 1
ATOM 674 O O . PRO A 1 89 ? -5.088 -1.207 -4.992 1.00 56.12 89 PRO A O 1
ATOM 677 N N . SER A 1 90 ? -7.193 -1.904 -4.647 1.00 57.66 90 SER A N 1
ATOM 678 C CA . SER A 1 90 ? -7.588 -0.899 -3.655 1.00 57.66 90 SER A CA 1
ATOM 679 C C . SER A 1 90 ? -7.267 -1.289 -2.208 1.00 57.66 90 SER A C 1
ATOM 681 O O . SER A 1 90 ? -7.498 -0.485 -1.306 1.00 57.66 90 SER A O 1
ATOM 683 N N . SER A 1 91 ? -6.777 -2.507 -1.970 1.00 69.31 91 SER A N 1
ATOM 684 C CA . SER A 1 91 ? -6.378 -2.976 -0.648 1.00 69.31 91 SER A CA 1
ATOM 685 C C . SER A 1 91 ? -5.206 -2.149 -0.136 1.00 69.31 91 SER A C 1
ATOM 687 O O . SER A 1 91 ? -4.307 -1.744 -0.883 1.00 69.31 91 SER A O 1
ATOM 689 N N . ARG A 1 92 ? -5.216 -1.861 1.162 1.00 73.25 92 ARG A N 1
ATOM 690 C CA . ARG A 1 92 ? -4.143 -1.085 1.785 1.00 73.25 92 ARG A CA 1
ATOM 691 C C . ARG A 1 92 ? -2.830 -1.852 1.767 1.00 73.25 92 ARG A C 1
ATOM 693 O O . ARG A 1 92 ? -1.775 -1.239 1.639 1.00 73.25 92 ARG A O 1
ATOM 700 N N . GLU A 1 93 ? -2.895 -3.178 1.780 1.00 74.69 93 GLU A N 1
ATOM 701 C CA . GLU A 1 93 ? -1.737 -4.049 1.599 1.00 74.69 93 GLU A CA 1
ATOM 702 C C . GLU A 1 93 ? -1.054 -3.870 0.236 1.00 74.69 93 GLU A C 1
ATOM 704 O O . GLU A 1 93 ? 0.173 -3.790 0.194 1.00 74.69 93 GLU A O 1
ATOM 709 N N . CYS A 1 94 ? -1.803 -3.690 -0.863 1.00 78.06 94 CYS A N 1
ATOM 710 C CA . CYS A 1 94 ? -1.195 -3.341 -2.153 1.00 78.06 94 CYS A CA 1
ATOM 711 C C . CYS A 1 94 ? -0.361 -2.055 -2.060 1.00 78.06 94 CYS A C 1
ATOM 713 O O . CYS A 1 94 ? 0.707 -1.985 -2.662 1.00 78.06 94 CYS A O 1
ATOM 715 N N . LYS A 1 95 ? -0.784 -1.061 -1.264 1.00 79.94 95 LYS A N 1
ATOM 716 C CA . LYS A 1 95 ? 0.014 0.158 -1.037 1.00 79.94 95 LYS A CA 1
ATOM 717 C C . LYS A 1 95 ? 1.287 -0.128 -0.241 1.00 79.94 95 LYS A C 1
ATOM 719 O O . LYS A 1 95 ? 2.318 0.472 -0.527 1.00 79.94 95 LYS A O 1
ATOM 724 N N . VAL A 1 96 ? 1.238 -1.036 0.737 1.00 82.94 96 VAL A N 1
ATOM 725 C CA . VAL A 1 96 ? 2.434 -1.468 1.484 1.00 82.94 96 VAL A CA 1
ATOM 726 C C . VAL A 1 96 ? 3.415 -2.178 0.554 1.00 82.94 96 VAL A C 1
ATOM 728 O O . VAL A 1 96 ? 4.604 -1.869 0.580 1.00 82.94 96 VAL A O 1
ATOM 731 N N . LEU A 1 97 ? 2.923 -3.072 -0.308 1.00 84.75 97 LEU A N 1
ATOM 732 C CA . LEU A 1 97 ? 3.730 -3.713 -1.346 1.00 84.75 97 LEU A CA 1
ATOM 733 C C . LEU A 1 97 ? 4.328 -2.675 -2.309 1.00 84.75 97 LEU A C 1
ATOM 735 O O . LEU A 1 97 ? 5.513 -2.743 -2.614 1.00 84.75 97 LEU A O 1
ATOM 739 N N . ASP A 1 98 ? 3.556 -1.679 -2.744 1.00 85.19 98 ASP A N 1
ATOM 740 C CA . ASP A 1 98 ? 4.049 -0.622 -3.634 1.00 85.19 98 ASP A CA 1
ATOM 741 C C . ASP A 1 98 ? 5.138 0.241 -2.984 1.00 85.19 98 ASP A C 1
ATOM 743 O O . ASP A 1 98 ? 6.105 0.617 -3.650 1.00 85.19 98 ASP A O 1
ATOM 747 N N . LEU A 1 99 ? 5.002 0.551 -1.690 1.00 84.00 99 LEU A N 1
ATOM 748 C CA . LEU A 1 99 ? 6.023 1.259 -0.914 1.00 84.00 99 LEU A CA 1
ATOM 749 C C . LEU A 1 99 ? 7.281 0.406 -0.735 1.00 84.00 99 LEU A C 1
ATOM 751 O O . LEU A 1 99 ? 8.386 0.922 -0.890 1.00 84.00 99 LEU A O 1
ATOM 755 N N . PHE A 1 100 ? 7.122 -0.894 -0.483 1.00 84.56 100 PHE A N 1
ATOM 756 C CA . PHE A 1 100 ? 8.238 -1.835 -0.440 1.00 84.56 100 PHE A CA 1
ATOM 757 C C . PHE A 1 100 ? 8.986 -1.884 -1.777 1.00 84.56 100 PHE A C 1
ATOM 759 O O . PHE A 1 100 ? 10.207 -1.741 -1.809 1.00 84.56 100 PHE A O 1
ATOM 766 N N . ILE A 1 101 ? 8.257 -2.005 -2.889 1.00 87.44 101 ILE A N 1
ATOM 767 C CA . ILE A 1 101 ? 8.815 -1.987 -4.246 1.00 87.44 101 ILE A CA 1
ATOM 768 C C . ILE A 1 101 ? 9.583 -0.690 -4.496 1.00 87.44 101 ILE A C 1
ATOM 770 O O . ILE A 1 101 ? 10.696 -0.734 -5.016 1.00 87.44 101 ILE A O 1
ATOM 774 N N . LEU A 1 102 ? 9.010 0.462 -4.131 1.00 83.94 102 LEU A N 1
ATOM 775 C CA . LEU A 1 102 ? 9.662 1.764 -4.287 1.00 83.94 102 LEU A CA 1
ATOM 776 C C . LEU A 1 102 ? 10.952 1.856 -3.469 1.00 83.94 102 LEU A C 1
ATOM 778 O O . LEU A 1 102 ? 11.978 2.250 -4.018 1.00 83.94 102 LEU A O 1
ATOM 782 N N . GLY A 1 103 ? 10.913 1.449 -2.198 1.00 82.12 103 GLY A N 1
ATOM 783 C CA . GLY A 1 103 ? 12.087 1.423 -1.328 1.00 82.12 103 GLY A CA 1
ATOM 784 C C . GLY A 1 103 ? 13.194 0.533 -1.892 1.00 82.12 103 GLY A C 1
ATOM 785 O O . GLY A 1 103 ? 14.320 0.991 -2.070 1.00 82.12 103 GLY A O 1
ATOM 786 N N . ARG A 1 104 ? 12.866 -0.707 -2.280 1.00 83.00 104 ARG A N 1
ATOM 787 C CA . ARG A 1 104 ? 13.827 -1.645 -2.890 1.00 83.00 104 ARG A CA 1
ATOM 788 C C . ARG A 1 104 ? 14.386 -1.132 -4.210 1.00 83.00 104 ARG A C 1
ATOM 790 O O . ARG A 1 104 ? 15.581 -1.259 -4.455 1.00 83.00 104 ARG A O 1
ATOM 797 N N . SER A 1 105 ? 13.539 -0.543 -5.050 1.00 83.94 105 SER A N 1
ATOM 798 C CA . SER A 1 105 ? 13.974 0.023 -6.328 1.00 83.94 105 SER A CA 1
ATOM 799 C C . SER A 1 105 ? 14.938 1.187 -6.113 1.00 83.94 105 SER A C 1
ATOM 801 O O . SER A 1 105 ? 15.922 1.303 -6.837 1.00 83.94 105 SER A O 1
ATOM 803 N N . TRP A 1 106 ? 14.683 2.029 -5.107 1.00 83.56 106 TRP A N 1
ATOM 804 C CA . TRP A 1 106 ? 15.539 3.165 -4.764 1.00 83.56 106 TRP A CA 1
ATOM 805 C C . TRP A 1 106 ? 16.901 2.705 -4.263 1.00 83.56 106 TRP A C 1
ATOM 807 O O . TRP A 1 106 ? 17.914 3.126 -4.813 1.00 83.56 106 TRP A O 1
ATOM 817 N N . VAL A 1 107 ? 16.918 1.757 -3.326 1.00 79.31 107 VAL A N 1
ATOM 818 C CA . VAL A 1 107 ? 18.151 1.144 -2.819 1.00 79.31 107 VAL A CA 1
ATOM 819 C C . VAL A 1 107 ? 18.964 0.509 -3.952 1.00 79.31 107 VAL A C 1
ATOM 821 O O . VAL A 1 107 ? 20.159 0.765 -4.064 1.00 79.31 107 VAL A O 1
ATOM 824 N N . ALA A 1 108 ? 18.324 -0.268 -4.832 1.00 79.75 108 ALA A N 1
ATOM 825 C CA . ALA A 1 108 ? 19.000 -0.889 -5.971 1.00 79.75 108 ALA A CA 1
ATOM 826 C C . ALA A 1 108 ? 19.577 0.154 -6.946 1.00 79.75 108 ALA A C 1
ATOM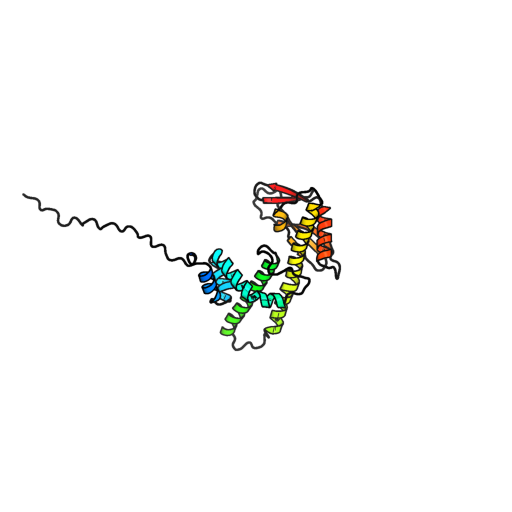 828 O O . ALA A 1 108 ? 20.666 -0.025 -7.490 1.00 79.75 108 ALA A O 1
ATOM 829 N N . ASN A 1 109 ? 18.865 1.264 -7.155 1.00 82.00 109 ASN A N 1
ATOM 830 C CA . ASN A 1 109 ? 19.333 2.357 -8.000 1.00 82.00 109 ASN A CA 1
ATOM 831 C C . ASN A 1 109 ? 20.520 3.106 -7.375 1.00 82.00 109 ASN A C 1
ATOM 833 O O . ASN A 1 109 ? 21.481 3.409 -8.077 1.00 82.00 109 ASN A O 1
ATOM 837 N N . GLU A 1 110 ? 20.489 3.367 -6.066 1.00 79.00 110 GLU A N 1
ATOM 838 C CA . GLU A 1 110 ? 21.624 3.965 -5.355 1.00 79.00 110 GLU A CA 1
ATOM 839 C C . GLU A 1 110 ? 22.853 3.058 -5.357 1.00 79.00 110 GLU A C 1
ATOM 841 O O . GLU A 1 110 ? 23.964 3.545 -5.567 1.00 79.00 110 GLU A O 1
ATOM 846 N N . GLN A 1 111 ? 22.673 1.747 -5.173 1.00 73.62 111 GLN A N 1
ATOM 847 C CA . GLN A 1 111 ? 23.763 0.775 -5.273 1.00 73.62 111 GLN A CA 1
ATOM 848 C C . GLN A 1 111 ? 24.392 0.793 -6.667 1.00 73.62 111 GLN A C 1
ATOM 850 O O . GLN A 1 111 ? 25.606 0.944 -6.780 1.00 73.62 111 GLN A O 1
ATOM 855 N N . SER A 1 112 ? 23.574 0.747 -7.723 1.00 74.81 112 SER A N 1
ATOM 856 C CA . SER A 1 112 ? 24.059 0.799 -9.107 1.00 74.81 112 SER A CA 1
ATOM 857 C C . SER A 1 112 ? 24.798 2.106 -9.425 1.00 74.81 112 SER A C 1
ATOM 859 O O . SER A 1 112 ? 25.820 2.089 -10.110 1.00 74.81 112 SER A O 1
ATOM 861 N N . ALA A 1 113 ? 24.334 3.242 -8.892 1.00 74.31 113 ALA A N 1
ATOM 862 C CA . ALA A 1 113 ? 25.029 4.521 -9.033 1.00 74.31 113 ALA A CA 1
ATOM 863 C C . ALA A 1 113 ? 26.335 4.579 -8.217 1.00 74.31 113 ALA A C 1
ATOM 865 O O . ALA A 1 113 ? 27.305 5.208 -8.640 1.00 74.31 113 ALA A O 1
ATOM 866 N N . SER A 1 114 ? 26.370 3.917 -7.058 1.00 65.88 114 SER A N 1
ATOM 867 C CA . SER A 1 114 ? 27.517 3.909 -6.144 1.00 65.88 114 SER A CA 1
ATOM 868 C C . SER A 1 114 ? 28.637 2.972 -6.596 1.00 65.88 114 SER A C 1
ATOM 870 O O . SER A 1 114 ? 29.801 3.305 -6.394 1.00 65.88 114 SER A O 1
ATOM 872 N N . GLU A 1 115 ? 28.329 1.848 -7.251 1.00 61.00 115 GLU A N 1
ATOM 873 C CA . GLU A 1 115 ? 29.333 0.943 -7.841 1.00 61.00 115 GLU A CA 1
ATOM 874 C C . GLU A 1 115 ? 30.228 1.655 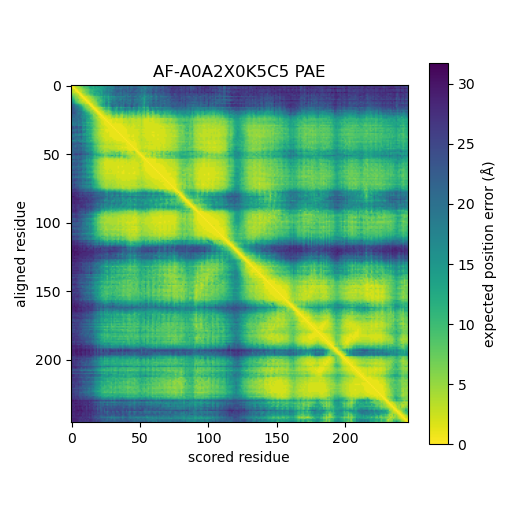-8.867 1.00 61.00 115 GLU A C 1
ATOM 876 O O . GLU A 1 115 ? 31.425 1.379 -8.951 1.00 61.00 115 GLU A O 1
ATOM 881 N N . LEU A 1 116 ? 29.675 2.633 -9.589 1.00 60.50 116 LEU A N 1
ATOM 882 C CA . LEU A 1 116 ? 30.425 3.473 -10.527 1.00 60.50 116 LEU A CA 1
ATOM 883 C C . LEU A 1 116 ? 31.333 4.502 -9.835 1.00 60.50 116 LEU A C 1
ATOM 885 O O . LEU A 1 116 ? 32.268 5.000 -10.460 1.00 60.50 116 LEU A O 1
ATOM 889 N N . LEU A 1 117 ? 31.070 4.833 -8.567 1.00 57.03 117 LEU A N 1
ATOM 890 C CA . LEU A 1 117 ? 31.788 5.869 -7.818 1.00 57.03 117 LEU A CA 1
ATOM 891 C C . LEU A 1 117 ? 32.723 5.311 -6.735 1.00 57.03 117 LEU A C 1
ATOM 893 O O . LEU A 1 117 ? 33.615 6.028 -6.285 1.00 57.03 117 LEU A O 1
ATOM 897 N N . LEU A 1 118 ? 32.538 4.062 -6.296 1.00 50.22 118 LEU A N 1
ATOM 898 C CA . LEU A 1 118 ? 33.220 3.505 -5.127 1.00 50.22 118 LEU A CA 1
ATOM 899 C C . LEU A 1 118 ? 33.617 2.037 -5.328 1.00 50.22 118 LEU A C 1
ATOM 901 O O . LEU A 1 118 ? 33.121 1.143 -4.650 1.00 50.22 118 LEU A O 1
ATOM 905 N N . SER A 1 119 ? 34.643 1.797 -6.143 1.00 49.22 119 SER A N 1
ATOM 906 C CA . SER A 1 119 ? 35.443 0.561 -6.062 1.00 49.22 119 SER A CA 1
ATOM 907 C C . SER A 1 119 ? 36.303 0.483 -4.778 1.00 49.22 119 SER A C 1
ATOM 909 O O . SER A 1 119 ? 37.110 -0.430 -4.642 1.00 49.22 119 SER A O 1
ATOM 911 N N . SER A 1 120 ? 36.170 1.434 -3.838 1.00 49.62 120 SER A N 1
ATOM 912 C CA . SER A 1 120 ? 37.037 1.577 -2.655 1.00 49.62 120 SER A CA 1
ATOM 913 C C . SER A 1 120 ? 36.319 1.685 -1.301 1.00 49.62 120 SER A C 1
ATOM 915 O O . SER A 1 120 ? 36.993 1.832 -0.284 1.00 49.62 120 SER A O 1
ATOM 917 N N . ARG A 1 121 ? 34.979 1.607 -1.229 1.00 44.66 121 ARG A N 1
ATOM 918 C CA . ARG A 1 121 ? 34.241 1.734 0.049 1.00 44.66 121 ARG A CA 1
ATOM 919 C C . ARG A 1 121 ? 33.677 0.391 0.519 1.00 44.66 121 ARG A C 1
ATOM 921 O O . ARG A 1 121 ? 32.471 0.179 0.570 1.00 44.66 121 ARG A O 1
ATOM 928 N N . THR A 1 122 ? 34.578 -0.521 0.860 1.00 46.94 122 THR A N 1
ATOM 929 C CA . THR A 1 122 ? 34.319 -1.911 1.276 1.00 46.94 122 THR A CA 1
ATOM 930 C C . THR A 1 122 ? 33.966 -2.072 2.761 1.00 46.94 122 THR A C 1
ATOM 932 O O . THR A 1 122 ? 34.552 -2.920 3.424 1.00 46.94 122 THR A O 1
ATOM 935 N N . GLU A 1 123 ? 33.024 -1.300 3.316 1.00 47.56 123 GLU A N 1
ATOM 936 C CA . GLU A 1 123 ? 32.585 -1.525 4.717 1.00 47.56 123 GLU A CA 1
ATOM 937 C C . GLU A 1 123 ? 31.081 -1.365 4.979 1.00 47.56 123 GLU A C 1
ATOM 939 O O . GLU A 1 123 ? 30.615 -1.603 6.094 1.00 47.56 123 GLU A O 1
ATOM 944 N N . TRP A 1 124 ? 30.272 -1.036 3.970 1.00 46.22 124 TRP A N 1
ATOM 945 C CA . TRP A 1 124 ? 28.824 -1.179 4.106 1.00 46.22 124 TRP A CA 1
ATOM 946 C C . TRP A 1 124 ? 28.438 -2.600 3.721 1.00 46.22 124 TRP A C 1
ATOM 948 O O . TRP A 1 124 ? 28.266 -2.896 2.546 1.00 46.22 124 TRP A O 1
ATOM 958 N N . SER A 1 125 ? 28.345 -3.485 4.718 1.00 50.25 125 SER A N 1
ATOM 959 C CA . SER A 1 125 ? 27.766 -4.815 4.525 1.00 50.25 125 SER A CA 1
ATOM 960 C C . SER A 1 125 ? 26.292 -4.644 4.128 1.00 50.25 125 SER A C 1
ATOM 962 O O . SER A 1 125 ? 25.488 -4.218 4.969 1.00 50.25 125 SER A O 1
ATOM 964 N N . PRO A 1 126 ? 25.925 -4.916 2.862 1.00 53.50 126 PRO A N 1
ATOM 965 C CA . PRO A 1 126 ? 24.576 -4.674 2.351 1.00 53.50 126 PRO A CA 1
ATOM 966 C C . PRO A 1 126 ? 23.524 -5.523 3.078 1.00 53.50 126 PRO A C 1
ATOM 968 O O . PRO A 1 126 ? 22.359 -5.135 3.146 1.00 53.50 126 PRO A O 1
ATOM 971 N N . ASP A 1 127 ? 23.942 -6.625 3.701 1.00 58.47 127 ASP A N 1
ATOM 972 C CA . ASP A 1 127 ? 23.036 -7.620 4.267 1.00 58.47 127 ASP A CA 1
ATOM 973 C C . ASP A 1 127 ? 22.429 -7.219 5.620 1.00 58.47 127 ASP A C 1
ATOM 975 O O . ASP A 1 127 ? 21.346 -7.690 5.964 1.00 58.47 127 ASP A O 1
ATOM 979 N N . GLN A 1 128 ? 23.076 -6.348 6.408 1.00 56.97 128 GLN A N 1
ATOM 980 C CA . GLN A 1 128 ? 22.583 -6.007 7.755 1.00 56.97 128 GLN A CA 1
ATOM 981 C C . GLN A 1 128 ? 21.820 -4.682 7.824 1.00 56.97 128 GLN A C 1
ATOM 983 O O . GLN A 1 128 ? 20.797 -4.607 8.506 1.00 56.97 128 GLN A O 1
ATOM 988 N N . SER A 1 129 ? 22.270 -3.640 7.122 1.00 59.97 129 SER A N 1
ATOM 989 C CA . SER A 1 129 ? 21.631 -2.317 7.196 1.00 59.97 129 SER A CA 1
ATOM 990 C C . SER A 1 129 ? 20.340 -2.243 6.374 1.00 59.97 129 SER A C 1
ATOM 992 O O . SER A 1 129 ? 19.349 -1.678 6.839 1.00 59.97 129 SER A O 1
ATOM 994 N N . GLN A 1 130 ? 20.307 -2.870 5.192 1.00 62.84 130 GLN A N 1
ATOM 995 C CA . GLN A 1 130 ? 19.118 -2.887 4.330 1.00 62.84 130 GLN A CA 1
ATOM 996 C C . GLN A 1 130 ? 18.020 -3.779 4.894 1.00 62.84 130 GLN A C 1
ATOM 998 O O . GLN A 1 130 ? 16.865 -3.363 4.961 1.00 62.84 130 GLN A O 1
ATOM 1003 N N . ALA A 1 131 ? 18.394 -4.959 5.394 1.00 66.19 131 ALA A N 1
ATOM 1004 C CA . ALA A 1 131 ? 17.464 -5.837 6.091 1.00 66.19 131 ALA A CA 1
ATOM 1005 C C . ALA A 1 131 ? 16.842 -5.147 7.318 1.00 66.19 131 ALA A C 1
ATOM 1007 O O . ALA A 1 131 ? 15.683 -5.404 7.632 1.00 66.19 131 ALA A O 1
ATOM 1008 N N . GLY A 1 132 ? 17.582 -4.258 7.995 1.00 68.19 132 GLY A N 1
ATOM 1009 C CA . GLY A 1 132 ? 17.073 -3.441 9.099 1.00 68.19 132 GLY A CA 1
ATOM 1010 C C . GLY A 1 132 ? 15.998 -2.445 8.657 1.00 68.19 132 GLY A C 1
ATOM 1011 O O . GLY A 1 132 ? 14.879 -2.497 9.162 1.00 68.19 132 GLY A O 1
ATOM 1012 N N . LEU A 1 133 ? 16.301 -1.597 7.668 1.00 66.69 133 LEU A N 1
ATOM 1013 C CA . LEU A 1 133 ? 15.354 -0.593 7.164 1.00 66.69 133 LEU A CA 1
ATOM 1014 C C . LEU A 1 133 ? 14.088 -1.235 6.578 1.00 66.69 133 LEU A C 1
ATOM 1016 O O . LEU A 1 133 ? 12.978 -0.762 6.818 1.00 66.69 133 LEU A O 1
ATOM 1020 N N . GLU A 1 134 ? 14.243 -2.326 5.829 1.00 67.69 134 GLU A N 1
ATOM 1021 C CA . GLU A 1 134 ? 13.114 -3.078 5.285 1.00 67.69 134 GLU A CA 1
ATOM 1022 C C . GLU A 1 134 ? 12.236 -3.620 6.406 1.00 67.69 134 GLU A C 1
ATOM 1024 O O . GLU A 1 134 ? 11.030 -3.367 6.413 1.00 67.69 134 GLU A O 1
ATOM 1029 N N . ARG A 1 135 ? 12.836 -4.295 7.395 1.00 72.38 135 ARG A N 1
ATOM 1030 C CA . ARG A 1 135 ? 12.111 -4.790 8.571 1.00 72.38 135 ARG A CA 1
ATOM 1031 C C . ARG A 1 135 ? 11.387 -3.669 9.304 1.00 72.38 135 ARG A C 1
ATOM 1033 O O . ARG A 1 135 ? 10.247 -3.877 9.698 1.00 72.38 135 ARG A O 1
ATOM 1040 N N . ASP A 1 136 ? 11.985 -2.492 9.449 1.00 71.19 136 ASP A N 1
ATOM 1041 C CA . ASP A 1 136 ? 11.354 -1.358 10.132 1.00 71.19 136 ASP A CA 1
ATOM 1042 C C . ASP A 1 136 ? 10.133 -0.823 9.372 1.00 71.19 136 ASP A C 1
ATOM 1044 O O . ASP A 1 136 ? 9.077 -0.597 9.972 1.00 71.19 136 ASP A O 1
ATOM 1048 N N . ILE A 1 137 ? 10.236 -0.691 8.044 1.00 68.94 137 ILE A N 1
ATOM 1049 C CA . ILE A 1 137 ? 9.110 -0.306 7.181 1.00 68.94 137 ILE A CA 1
ATOM 1050 C C . ILE A 1 137 ? 7.980 -1.337 7.301 1.00 68.94 137 ILE A C 1
ATOM 1052 O O . ILE A 1 137 ? 6.815 -0.960 7.450 1.00 68.94 137 ILE A O 1
ATOM 1056 N N . PHE A 1 138 ? 8.308 -2.630 7.288 1.00 72.25 138 PHE A N 1
ATOM 1057 C CA . PHE A 1 138 ? 7.327 -3.706 7.426 1.00 72.25 138 PHE A CA 1
ATOM 1058 C C . PHE A 1 138 ? 6.661 -3.730 8.800 1.00 72.25 138 PHE A C 1
ATOM 1060 O O . PHE A 1 138 ? 5.431 -3.738 8.882 1.00 72.25 138 PHE A O 1
ATOM 1067 N N . ASN A 1 139 ? 7.458 -3.662 9.866 1.00 74.19 139 ASN A N 1
ATOM 1068 C CA . ASN A 1 139 ? 6.992 -3.664 11.251 1.00 74.19 139 ASN A CA 1
ATOM 1069 C C . ASN A 1 139 ? 6.040 -2.499 11.541 1.00 74.19 139 ASN A C 1
ATOM 1071 O O . ASN A 1 139 ? 5.176 -2.615 12.408 1.00 74.19 139 ASN A O 1
ATOM 1075 N N . PHE A 1 140 ? 6.180 -1.382 10.824 1.00 73.88 140 PHE A N 1
ATOM 1076 C CA . PHE A 1 140 ? 5.309 -0.226 10.987 1.00 73.88 140 PHE A CA 1
ATOM 1077 C C . PHE A 1 140 ? 4.087 -0.247 10.055 1.00 73.88 140 PHE A C 1
ATOM 1079 O O . PHE A 1 140 ? 2.960 -0.019 10.501 1.00 73.88 140 PHE A O 1
ATOM 1086 N N . LEU A 1 141 ? 4.278 -0.513 8.759 1.00 77.88 141 LEU A N 1
ATOM 1087 C CA . LEU A 1 141 ? 3.219 -0.351 7.758 1.00 77.88 141 LEU A CA 1
ATOM 1088 C C . LEU A 1 141 ? 2.262 -1.543 7.669 1.00 77.88 141 LEU A C 1
ATOM 1090 O O . LEU A 1 141 ? 1.080 -1.328 7.396 1.00 77.88 141 LEU A O 1
ATOM 1094 N N . GLN A 1 142 ? 2.728 -2.775 7.901 1.00 79.31 142 GLN A N 1
ATOM 1095 C CA . GLN A 1 142 ? 1.865 -3.959 7.792 1.00 79.31 142 GLN A CA 1
ATOM 1096 C C . GLN A 1 142 ? 0.787 -4.004 8.878 1.00 79.31 142 GLN A C 1
ATOM 1098 O O . GLN A 1 142 ? -0.389 -4.085 8.514 1.00 79.31 142 GLN A O 1
ATOM 1103 N N . PRO A 1 143 ? 1.114 -3.855 10.182 1.00 76.38 143 PRO A N 1
ATOM 1104 C CA . PRO A 1 143 ? 0.087 -3.849 11.222 1.00 76.38 143 PRO A CA 1
ATOM 1105 C C . PRO A 1 143 ? -0.928 -2.728 11.001 1.00 76.38 143 PRO A C 1
ATOM 1107 O O . PRO A 1 143 ? -2.127 -2.921 11.197 1.00 76.38 143 PRO A O 1
ATOM 1110 N N . LYS A 1 144 ? -0.464 -1.574 10.506 1.00 81.94 144 LYS A N 1
ATOM 1111 C CA . LYS A 1 144 ? -1.332 -0.460 10.136 1.00 81.94 144 LYS A CA 1
ATOM 1112 C C . LYS A 1 144 ? -2.310 -0.815 9.030 1.00 81.94 144 LYS A C 1
ATOM 1114 O O . LYS A 1 144 ? -3.512 -0.729 9.259 1.00 81.94 144 LYS A O 1
ATOM 1119 N N . ALA A 1 145 ? -1.825 -1.250 7.872 1.00 79.69 145 ALA A N 1
ATOM 1120 C CA . ALA A 1 145 ? -2.704 -1.618 6.767 1.00 79.69 145 ALA A CA 1
ATOM 1121 C C . ALA A 1 145 ? -3.711 -2.703 7.185 1.00 79.69 145 ALA A C 1
ATOM 1123 O O . ALA A 1 145 ? -4.904 -2.575 6.921 1.00 79.69 145 ALA A O 1
ATOM 1124 N N . ARG A 1 146 ? -3.247 -3.713 7.932 1.00 81.44 146 ARG A N 1
ATOM 1125 C CA . ARG A 1 146 ? -4.085 -4.811 8.419 1.00 81.44 146 ARG A CA 1
ATOM 1126 C C . ARG A 1 146 ? -5.165 -4.350 9.392 1.00 81.44 146 ARG A C 1
ATOM 1128 O O . ARG A 1 146 ? -6.308 -4.767 9.250 1.00 81.44 146 ARG A O 1
ATOM 1135 N N . THR A 1 147 ? -4.831 -3.508 10.370 1.00 81.31 147 THR A N 1
ATOM 1136 C CA . THR A 1 147 ? -5.836 -2.967 11.306 1.00 81.31 147 THR A CA 1
ATOM 1137 C C . THR A 1 147 ? -6.877 -2.108 10.604 1.00 81.31 147 THR A C 1
ATOM 1139 O O . THR A 1 147 ? -8.048 -2.205 10.952 1.00 81.31 147 THR A O 1
ATOM 1142 N N . GLU A 1 148 ? -6.482 -1.308 9.608 1.00 84.94 148 GLU A N 1
ATOM 1143 C CA . GLU A 1 148 ? -7.417 -0.499 8.821 1.00 84.94 148 GLU A CA 1
ATOM 1144 C C . GLU A 1 148 ? -8.383 -1.391 8.023 1.00 84.94 148 GLU A C 1
ATOM 1146 O O . GLU A 1 148 ? -9.587 -1.139 8.015 1.00 84.94 148 GLU A O 1
ATOM 1151 N N . ASP A 1 149 ? -7.879 -2.461 7.402 1.00 82.25 149 ASP A N 1
ATOM 1152 C CA . ASP A 1 149 ? -8.707 -3.402 6.641 1.00 82.25 149 ASP A CA 1
ATOM 1153 C C . ASP A 1 149 ? -9.636 -4.226 7.555 1.00 82.25 149 ASP A C 1
ATOM 1155 O O . ASP A 1 149 ? -10.823 -4.366 7.258 1.00 82.25 149 ASP A O 1
ATOM 1159 N N . LEU A 1 150 ? -9.139 -4.713 8.700 1.00 83.50 150 LEU A N 1
ATOM 1160 C CA . LEU A 1 150 ? -9.954 -5.407 9.708 1.00 83.50 150 LEU A CA 1
ATOM 1161 C C . LEU A 1 150 ? -11.059 -4.509 10.261 1.00 83.50 150 LEU A C 1
ATOM 1163 O O . LEU A 1 150 ? -12.200 -4.940 10.387 1.00 83.50 150 LEU A O 1
ATOM 1167 N N . LEU A 1 151 ? -10.734 -3.250 10.543 1.00 85.38 151 LEU A N 1
ATOM 1168 C CA . LEU A 1 151 ? -11.699 -2.283 11.038 1.00 85.38 151 LEU A CA 1
ATOM 1169 C C . LEU A 1 151 ? -12.808 -2.026 10.016 1.00 85.38 151 LEU A C 1
ATOM 1171 O O . LEU A 1 151 ? -13.968 -1.919 10.398 1.00 85.38 151 LEU A O 1
ATOM 1175 N N . ILE A 1 152 ? -12.488 -1.961 8.723 1.00 83.88 152 ILE A N 1
ATOM 1176 C CA . ILE A 1 152 ? -13.513 -1.825 7.681 1.00 83.88 152 ILE A CA 1
ATOM 1177 C C . ILE A 1 152 ? -14.411 -3.052 7.630 1.00 83.88 152 ILE A C 1
ATOM 1179 O O . ILE A 1 152 ? -15.625 -2.894 7.546 1.00 83.88 152 ILE A O 1
ATOM 1183 N N . ILE A 1 153 ? -13.840 -4.256 7.702 1.00 83.88 153 ILE A N 1
ATOM 1184 C CA . ILE A 1 153 ? -14.622 -5.498 7.737 1.00 83.88 153 ILE A CA 1
ATOM 1185 C C . ILE A 1 153 ? -15.580 -5.479 8.934 1.00 83.88 153 ILE A C 1
ATOM 1187 O O . ILE A 1 153 ? -16.776 -5.712 8.763 1.00 83.88 153 ILE A O 1
ATOM 1191 N N . ASP A 1 154 ? -15.081 -5.126 10.120 1.00 86.00 154 ASP A N 1
ATOM 1192 C CA . ASP A 1 154 ? -15.892 -5.050 11.334 1.00 86.00 154 ASP A CA 1
ATOM 1193 C C . ASP A 1 154 ? -16.992 -3.976 11.217 1.00 86.00 154 ASP A C 1
ATOM 1195 O O . ASP A 1 154 ? -18.154 -4.247 11.528 1.00 86.00 154 ASP A O 1
ATOM 1199 N N . LEU A 1 155 ? -16.678 -2.781 10.702 1.00 84.06 155 LEU A N 1
ATOM 1200 C CA . LEU A 1 155 ? -17.662 -1.710 10.493 1.00 84.06 155 LEU A CA 1
ATOM 1201 C C . LEU A 1 155 ? -18.746 -2.089 9.478 1.00 84.06 155 LEU A C 1
ATOM 1203 O O . LEU A 1 155 ? -19.910 -1.749 9.681 1.00 84.06 155 LEU A O 1
ATOM 1207 N N . LEU A 1 156 ? -18.384 -2.780 8.395 1.00 83.00 156 LEU A N 1
ATOM 1208 C CA . LEU A 1 156 ? -19.344 -3.268 7.402 1.00 83.00 156 LEU A CA 1
ATOM 1209 C C . LEU A 1 156 ? -20.221 -4.384 7.980 1.00 83.00 156 LEU A C 1
ATOM 1211 O O . LEU A 1 156 ? -21.419 -4.404 7.726 1.00 83.00 156 LEU A O 1
ATOM 1215 N N . SER A 1 157 ? -19.655 -5.270 8.805 1.00 83.75 157 SER A N 1
ATOM 1216 C CA . SER A 1 157 ? -20.429 -6.324 9.475 1.00 83.75 157 SER A CA 1
ATOM 1217 C C . SER A 1 157 ? -21.402 -5.776 10.526 1.00 83.75 157 SER A C 1
ATOM 1219 O O . SER A 1 157 ? -22.512 -6.283 10.664 1.00 83.75 157 SER A O 1
ATOM 1221 N N . THR A 1 158 ? -21.034 -4.692 11.215 1.00 81.25 158 THR A N 1
ATOM 1222 C CA . THR A 1 158 ? -21.899 -4.059 12.225 1.00 81.25 158 THR A CA 1
ATOM 1223 C C . THR A 1 158 ? -23.036 -3.255 11.573 1.00 81.25 158 THR A C 1
ATOM 1225 O O . THR A 1 158 ? -24.110 -3.125 12.150 1.00 81.25 158 THR A O 1
ATOM 1228 N N . GLN A 1 159 ? -22.847 -2.748 10.347 1.00 73.44 159 GLN A N 1
ATOM 1229 C CA . GLN A 1 159 ? -23.911 -2.078 9.577 1.00 73.44 159 GLN A CA 1
ATOM 1230 C C . GLN A 1 159 ? -25.068 -2.997 9.234 1.00 73.44 159 GLN A C 1
ATOM 1232 O O . GLN A 1 159 ? -26.217 -2.580 9.293 1.00 73.44 159 GLN A O 1
ATOM 1237 N N . THR A 1 160 ? -24.786 -4.255 8.907 1.00 70.56 160 THR A N 1
ATOM 1238 C CA . THR A 1 160 ? -25.849 -5.233 8.654 1.00 70.56 160 THR A CA 1
ATOM 1239 C C . THR A 1 160 ? -26.774 -5.434 9.859 1.00 70.56 160 THR A C 1
ATOM 1241 O O . THR A 1 160 ? -27.892 -5.904 9.679 1.00 70.56 160 THR A O 1
ATOM 1244 N N . GLU A 1 161 ? -26.342 -5.053 11.065 1.00 72.06 161 GLU A N 1
ATOM 1245 C CA . GLU A 1 161 ? -27.120 -5.167 12.302 1.00 72.06 161 GLU A CA 1
ATOM 1246 C C . GLU A 1 161 ? -27.812 -3.853 12.717 1.00 72.06 161 GLU A C 1
ATOM 1248 O O . GLU A 1 161 ? -28.759 -3.889 13.500 1.00 72.06 161 GLU A O 1
ATOM 1253 N N . CYS A 1 162 ? -27.372 -2.696 12.207 1.00 60.12 162 CYS A N 1
ATOM 1254 C CA . CYS A 1 162 ? -27.813 -1.370 12.650 1.00 60.12 162 CYS A CA 1
ATOM 1255 C C . CYS A 1 162 ? -28.266 -0.519 11.452 1.00 60.12 162 CYS A C 1
ATOM 1257 O O . CYS A 1 162 ? -27.461 -0.240 10.571 1.00 60.12 162 CYS A O 1
ATOM 1259 N N . GLU A 1 163 ? -29.507 -0.014 11.448 1.00 60.59 163 GLU A N 1
ATOM 1260 C CA . GLU A 1 163 ? -30.112 0.776 10.345 1.00 60.59 163 GLU A CA 1
ATOM 1261 C C . GLU A 1 163 ? -29.407 2.115 10.013 1.00 60.59 163 GLU A C 1
ATOM 1263 O O . GLU A 1 163 ? -29.852 2.877 9.155 1.00 60.59 163 GLU A O 1
ATOM 1268 N N . THR A 1 164 ? -28.300 2.441 10.677 1.00 63.88 164 THR A N 1
ATOM 1269 C CA . THR A 1 164 ? -27.455 3.586 10.321 1.00 63.88 164 THR A CA 1
ATOM 1270 C C . THR A 1 164 ? -26.602 3.275 9.094 1.00 63.88 164 THR A C 1
ATOM 1272 O O . THR A 1 164 ? -25.575 2.604 9.192 1.00 63.88 164 THR A O 1
ATOM 1275 N N . GLU A 1 165 ? -26.987 3.829 7.945 1.00 65.62 165 GLU A N 1
ATOM 1276 C CA . GLU A 1 165 ? -26.151 3.843 6.743 1.00 65.62 165 GLU A CA 1
ATOM 1277 C C . GLU A 1 165 ? -24.853 4.629 7.005 1.00 65.62 165 GLU A C 1
ATOM 1279 O O . GLU A 1 165 ? -24.870 5.856 7.157 1.00 65.62 165 GLU A O 1
ATOM 1284 N N . LEU A 1 166 ? -23.706 3.942 7.052 1.00 68.38 166 LEU A N 1
ATOM 1285 C CA . LEU A 1 166 ? -22.417 4.632 7.000 1.00 68.38 166 LEU A CA 1
ATOM 1286 C C . LEU A 1 166 ? -22.143 5.118 5.575 1.00 68.38 166 LEU A C 1
ATOM 1288 O O . LEU A 1 166 ? -22.537 4.500 4.587 1.00 68.38 166 LEU A O 1
ATOM 1292 N N . ASP A 1 167 ? -21.417 6.232 5.463 1.00 73.06 167 ASP A N 1
ATOM 1293 C CA . ASP A 1 167 ? -21.017 6.756 4.161 1.00 73.06 167 ASP A CA 1
ATOM 1294 C C . ASP A 1 167 ? -20.138 5.725 3.423 1.00 73.06 167 ASP A C 1
ATOM 1296 O O . ASP A 1 167 ? -19.114 5.302 3.975 1.00 73.06 167 ASP A O 1
ATOM 1300 N N . PRO A 1 168 ? -20.464 5.337 2.175 1.00 73.31 168 PRO A N 1
ATOM 1301 C CA . PRO A 1 168 ? -19.618 4.441 1.384 1.00 73.31 168 PRO A CA 1
ATOM 1302 C C . PRO A 1 168 ? -18.181 4.963 1.220 1.00 73.31 168 PRO A C 1
ATOM 1304 O O . PRO A 1 168 ? -17.245 4.172 1.063 1.00 73.31 168 PRO A O 1
ATOM 1307 N N . ASN A 1 169 ? -17.975 6.283 1.292 1.00 77.69 169 ASN A N 1
ATOM 1308 C CA . ASN A 1 169 ? -16.653 6.898 1.189 1.00 77.69 169 ASN A CA 1
ATOM 1309 C C . ASN A 1 169 ? -15.832 6.823 2.480 1.00 77.69 169 ASN A C 1
ATOM 1311 O O . ASN A 1 169 ? -14.607 6.926 2.409 1.00 77.69 169 ASN A O 1
ATOM 1315 N N . LEU A 1 170 ? -16.453 6.542 3.631 1.00 78.00 170 LEU A N 1
ATOM 1316 C CA . LEU A 1 170 ? -15.740 6.425 4.905 1.00 78.00 170 LEU A CA 1
ATOM 1317 C C . LEU A 1 170 ? -14.616 5.392 4.826 1.00 78.00 170 LEU A C 1
ATOM 1319 O O . LEU A 1 170 ? -13.525 5.612 5.339 1.00 78.00 170 LEU A O 1
ATOM 1323 N N . THR A 1 171 ? -14.849 4.291 4.113 1.00 76.25 171 THR A N 1
ATOM 1324 C CA . THR A 1 171 ? -13.852 3.231 3.905 1.00 76.25 171 THR A CA 1
ATOM 1325 C C . THR A 1 171 ? -12.553 3.735 3.264 1.00 76.25 171 THR A C 1
ATOM 1327 O O . THR A 1 171 ? -11.487 3.164 3.511 1.00 76.25 171 THR A O 1
ATOM 1330 N N . LYS A 1 172 ? -12.621 4.808 2.467 1.00 79.50 172 LYS A N 1
ATOM 1331 C CA . LYS A 1 172 ? -11.476 5.433 1.790 1.00 79.50 172 LYS A CA 1
ATOM 1332 C C . LYS A 1 172 ? -10.830 6.525 2.635 1.00 79.50 172 LYS A C 1
ATOM 1334 O O . LYS A 1 172 ? -9.608 6.660 2.602 1.00 79.50 172 LYS A O 1
ATOM 1339 N N . ASP A 1 173 ? -11.643 7.271 3.374 1.00 82.75 173 ASP A N 1
ATOM 1340 C CA . ASP A 1 173 ? -11.205 8.422 4.166 1.00 82.75 173 ASP A CA 1
ATOM 1341 C C . ASP A 1 173 ? -10.589 8.021 5.508 1.00 82.75 173 ASP A C 1
ATOM 1343 O O . ASP A 1 173 ? -9.822 8.784 6.099 1.00 82.75 173 ASP A O 1
ATOM 1347 N N . LEU A 1 174 ? -10.908 6.815 5.980 1.00 84.81 174 LEU A N 1
ATOM 1348 C CA . LEU A 1 174 ? -10.445 6.293 7.252 1.00 84.81 174 LEU A CA 1
ATOM 1349 C C . LEU A 1 174 ? -8.938 6.046 7.255 1.00 84.81 174 LEU A C 1
ATOM 1351 O O . LEU A 1 174 ? -8.419 5.215 6.498 1.00 84.81 174 LEU A O 1
ATOM 1355 N N . LYS A 1 175 ? -8.262 6.747 8.168 1.00 87.44 175 LYS A N 1
ATOM 1356 C CA . LYS A 1 175 ? -6.830 6.636 8.433 1.00 87.44 175 LYS A CA 1
ATOM 1357 C C . LYS A 1 175 ? -6.604 6.272 9.898 1.00 87.44 175 LYS A C 1
ATOM 1359 O O . LYS A 1 175 ? -7.215 6.847 10.799 1.00 87.44 175 LYS A O 1
ATOM 1364 N N . LEU A 1 176 ? -5.691 5.338 10.146 1.00 88.12 176 LEU A N 1
ATOM 1365 C CA . LEU A 1 176 ? -5.221 4.999 11.484 1.00 88.12 176 LEU A CA 1
ATOM 1366 C C . LEU A 1 176 ? -3.788 5.495 11.683 1.00 88.12 176 LEU A C 1
ATOM 1368 O O . LEU A 1 176 ? -2.901 5.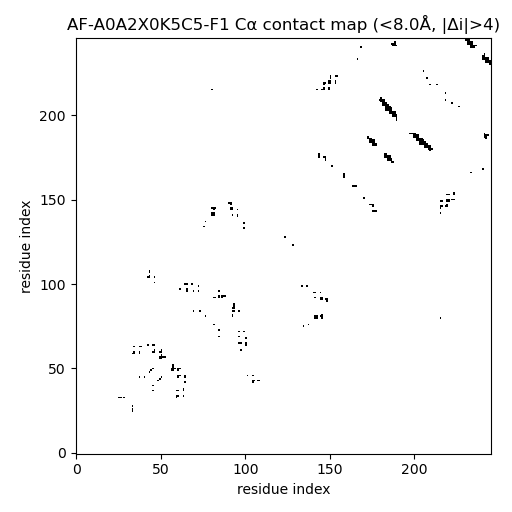336 10.840 1.00 88.12 176 LEU A O 1
ATOM 1372 N N . VAL A 1 177 ? -3.537 6.085 12.843 1.00 88.69 177 VAL A N 1
ATOM 1373 C CA . VAL A 1 177 ? -2.193 6.365 13.342 1.00 88.69 177 VAL A CA 1
ATOM 1374 C C . VAL A 1 177 ? -1.953 5.431 14.516 1.00 88.69 177 VAL A C 1
ATOM 1376 O O . VAL A 1 177 ? -2.507 5.619 15.598 1.00 88.69 177 VAL A O 1
ATOM 1379 N N . LEU A 1 178 ? -1.145 4.400 14.283 1.00 85.69 178 LEU A N 1
ATOM 1380 C CA . LEU A 1 178 ? -0.711 3.472 15.320 1.00 85.69 178 LEU A CA 1
ATOM 1381 C C . LEU A 1 178 ? 0.563 3.982 15.971 1.00 85.69 178 LEU A C 1
ATOM 1383 O O . LEU A 1 178 ? 1.577 4.194 15.307 1.00 85.69 178 LEU A O 1
ATOM 1387 N N . THR A 1 179 ? 0.515 4.133 17.286 1.00 87.50 179 THR A N 1
ATOM 1388 C CA . THR A 1 179 ? 1.696 4.284 18.127 1.00 87.50 179 THR A CA 1
ATOM 1389 C C . THR A 1 179 ? 1.828 3.060 19.030 1.00 87.50 179 THR A C 1
ATOM 1391 O O . THR A 1 179 ? 0.961 2.187 19.068 1.00 87.50 179 THR A O 1
ATOM 1394 N N . ARG A 1 180 ? 2.928 2.980 19.785 1.00 83.19 180 ARG A N 1
ATOM 1395 C CA . ARG A 1 180 ? 3.151 1.869 20.722 1.00 83.19 180 ARG A CA 1
ATOM 1396 C C . ARG A 1 180 ? 2.088 1.786 21.821 1.00 83.19 180 ARG A C 1
ATOM 1398 O O . ARG A 1 180 ? 1.831 0.688 22.303 1.00 83.19 180 ARG A O 1
ATOM 1405 N N . SER A 1 181 ? 1.511 2.920 22.218 1.00 89.94 181 SER A N 1
ATOM 1406 C CA . SER A 1 181 ? 0.600 3.038 23.365 1.00 89.94 181 SER A CA 1
ATOM 1407 C C . SER A 1 181 ? -0.842 3.368 22.991 1.00 89.94 181 SER A C 1
ATOM 1409 O O . SER A 1 181 ? -1.722 3.249 23.842 1.00 89.94 181 SER A O 1
ATOM 1411 N N . GLN A 1 182 ? -1.105 3.801 21.757 1.00 92.81 182 GLN A N 1
ATOM 1412 C CA . GLN A 1 182 ? -2.440 4.205 21.336 1.00 92.81 182 GLN A CA 1
ATOM 1413 C C . GLN A 1 182 ? -2.660 4.058 19.832 1.00 92.81 182 GLN A C 1
ATOM 1415 O O . GLN A 1 182 ? -1.742 4.166 19.021 1.00 92.81 182 GLN A O 1
ATOM 1420 N N . VAL A 1 183 ? -3.921 3.880 19.461 1.00 91.44 183 VAL A N 1
ATOM 1421 C CA . VAL A 1 183 ? -4.409 3.971 18.090 1.00 91.44 183 VAL A CA 1
ATOM 1422 C C . VAL A 1 183 ? -5.265 5.210 17.979 1.00 91.44 183 VAL A C 1
ATOM 1424 O O . VAL A 1 183 ? -6.244 5.352 18.705 1.00 91.44 183 VAL A O 1
ATOM 1427 N N . THR A 1 184 ? -4.896 6.104 17.071 1.00 91.12 184 THR A N 1
ATOM 1428 C CA . THR A 1 184 ? -5.689 7.292 16.761 1.00 91.12 184 THR A CA 1
ATOM 1429 C C . THR A 1 184 ? -6.380 7.101 15.424 1.00 91.12 184 THR A C 1
ATOM 1431 O O . THR A 1 184 ? -5.721 6.906 14.405 1.00 91.12 184 THR A O 1
ATOM 1434 N N . LEU A 1 185 ? -7.704 7.176 15.428 1.00 90.56 185 LEU A N 1
ATOM 1435 C CA . LEU A 1 185 ? -8.516 7.234 14.225 1.00 90.56 185 LEU A CA 1
ATOM 1436 C C . LEU A 1 185 ? -8.591 8.681 13.750 1.00 90.56 185 LEU A C 1
ATOM 1438 O O . LEU A 1 185 ? -9.048 9.552 14.497 1.00 90.56 185 LEU A O 1
ATOM 1442 N N . THR A 1 186 ? -8.153 8.941 12.522 1.00 90.31 186 THR A N 1
ATOM 1443 C CA . THR A 1 186 ? -8.251 10.256 11.893 1.00 90.31 186 THR A CA 1
ATOM 1444 C C . THR A 1 186 ? -9.165 10.205 10.673 1.00 90.31 186 THR A C 1
ATOM 1446 O O . THR A 1 186 ? -9.172 9.232 9.918 1.00 90.31 186 THR A O 1
ATOM 1449 N N . LEU A 1 187 ? -9.944 11.271 10.481 1.00 87.00 187 LEU A N 1
ATOM 1450 C CA . LEU A 1 187 ? -10.669 11.527 9.235 1.00 87.00 187 LEU A CA 1
ATOM 1451 C C . LEU A 1 187 ? -10.332 12.931 8.728 1.00 87.00 187 LEU A C 1
ATOM 1453 O O . LEU A 1 187 ? -9.996 13.813 9.531 1.00 87.00 187 LEU A O 1
ATOM 1457 N N . PRO A 1 188 ? -10.435 13.155 7.409 1.00 83.56 188 PRO A N 1
ATOM 1458 C CA . PRO A 1 188 ? -10.323 14.485 6.842 1.00 83.56 188 PRO A CA 1
ATOM 1459 C C . PRO A 1 188 ? -11.425 15.385 7.414 1.00 83.56 188 PRO A C 1
ATOM 1461 O O . PRO A 1 188 ? -12.618 15.107 7.295 1.00 83.56 188 PRO A O 1
ATOM 1464 N N . TRP A 1 189 ? -11.010 16.481 8.041 1.00 80.50 189 TRP A N 1
ATOM 1465 C CA . TRP A 1 189 ? -11.889 17.498 8.598 1.00 80.50 189 TRP A CA 1
ATOM 1466 C C . TRP A 1 189 ? -11.697 18.821 7.862 1.00 80.50 189 TRP A C 1
ATOM 1468 O O . TRP A 1 189 ? -10.576 19.229 7.536 1.00 80.50 189 TRP A O 1
ATOM 1478 N N . ARG A 1 190 ? -12.808 19.521 7.628 1.00 73.44 190 ARG A N 1
ATOM 1479 C CA . ARG A 1 190 ? -12.812 20.853 7.033 1.00 73.44 190 ARG A CA 1
ATOM 1480 C C . ARG A 1 190 ? -13.546 21.806 7.964 1.00 73.44 190 ARG A C 1
ATOM 1482 O O . ARG A 1 190 ? -14.705 21.588 8.291 1.00 73.44 190 ARG A O 1
ATOM 1489 N N . SER A 1 191 ? -12.855 22.856 8.401 1.00 70.00 191 SER A N 1
ATOM 1490 C CA . SER A 1 191 ? -13.472 23.898 9.224 1.00 70.00 191 SER A CA 1
ATOM 1491 C C . SER A 1 191 ? -14.552 24.620 8.429 1.00 70.00 191 SER A C 1
ATOM 1493 O O . SER A 1 191 ? -14.271 25.121 7.340 1.00 70.00 191 SER A O 1
ATOM 1495 N N . SER A 1 192 ? -15.753 24.734 8.995 1.00 64.88 192 SER A N 1
ATOM 1496 C CA . SER A 1 192 ? -16.852 25.527 8.431 1.00 64.88 192 SER A CA 1
ATOM 1497 C C . SER A 1 192 ? -16.558 27.033 8.403 1.00 64.88 192 SER A C 1
ATOM 1499 O O . SER A 1 192 ? -17.238 27.774 7.704 1.00 64.88 192 SER A O 1
ATOM 1501 N N . ASN A 1 193 ? -15.555 27.499 9.157 1.00 62.66 193 ASN A N 1
ATOM 1502 C CA . ASN A 1 193 ? -15.366 28.920 9.466 1.00 62.66 193 ASN A CA 1
ATOM 1503 C C . ASN A 1 193 ? -14.419 29.695 8.537 1.00 62.66 193 ASN A C 1
ATOM 1505 O O . ASN A 1 193 ? -14.057 30.818 8.873 1.00 62.66 193 ASN A O 1
ATOM 1509 N N . LEU A 1 194 ? -13.991 29.157 7.392 1.00 52.72 194 LEU A N 1
ATOM 1510 C CA . LEU A 1 194 ? -13.052 29.868 6.515 1.00 52.72 194 LEU A CA 1
ATOM 1511 C C . LEU A 1 194 ? -13.458 29.769 5.040 1.00 52.72 194 LEU A C 1
ATOM 1513 O O . LEU A 1 194 ? -13.270 28.743 4.395 1.00 52.72 194 LEU A O 1
ATOM 1517 N N . GLU A 1 195 ? -13.906 30.901 4.490 1.00 56.56 195 GLU A N 1
ATOM 1518 C CA . GLU A 1 195 ? -14.113 31.169 3.053 1.00 56.56 195 GLU A CA 1
ATOM 1519 C C . GLU A 1 195 ? -12.832 31.011 2.206 1.00 56.56 195 GLU A C 1
ATOM 1521 O O . GLU A 1 195 ? -12.862 31.075 0.977 1.00 56.56 195 GLU A O 1
ATOM 1526 N N . THR A 1 196 ? -11.684 30.752 2.835 1.00 57.94 196 THR A N 1
ATOM 1527 C CA . THR A 1 196 ? -10.445 30.416 2.135 1.00 57.94 196 THR A CA 1
ATOM 1528 C C . THR A 1 196 ? -10.339 28.903 1.975 1.00 57.94 196 THR A C 1
ATOM 1530 O O . THR A 1 196 ? -10.390 28.154 2.947 1.00 57.94 196 THR A O 1
ATOM 1533 N N . LYS A 1 197 ? -10.192 28.448 0.723 1.00 58.22 197 LYS A N 1
ATOM 1534 C CA . LYS A 1 197 ? -9.964 27.053 0.303 1.00 58.22 197 LYS A CA 1
ATOM 1535 C C . LYS A 1 197 ? -8.737 26.434 0.999 1.00 58.22 197 LYS A C 1
ATOM 1537 O O . LYS A 1 197 ? -7.687 26.293 0.382 1.00 58.22 197 LYS A O 1
ATOM 1542 N N . ARG A 1 198 ? -8.841 26.078 2.277 1.00 63.38 198 ARG A N 1
ATOM 1543 C CA . ARG A 1 198 ? -7.818 25.291 2.968 1.00 63.38 198 ARG A CA 1
ATOM 1544 C C . ARG A 1 198 ? -8.024 23.815 2.662 1.00 63.38 198 ARG A C 1
ATOM 1546 O O . ARG A 1 198 ? -9.159 23.334 2.626 1.00 63.38 198 ARG A O 1
ATOM 1553 N N . GLU A 1 199 ? -6.907 23.149 2.402 1.00 76.62 199 GLU A N 1
ATOM 1554 C CA . GLU A 1 199 ? -6.811 21.705 2.225 1.00 76.62 199 GLU A CA 1
ATOM 1555 C C . GLU A 1 199 ? -7.424 20.978 3.437 1.00 76.62 199 GLU A C 1
ATOM 1557 O O . GLU A 1 199 ? -7.382 21.509 4.554 1.00 76.62 199 GLU A O 1
ATOM 1562 N N . PRO A 1 200 ? -8.036 19.798 3.235 1.00 76.75 200 PRO A N 1
ATOM 1563 C CA . PRO A 1 200 ? -8.579 19.010 4.334 1.00 76.75 200 PRO A CA 1
ATOM 1564 C C . PRO A 1 200 ? -7.466 18.670 5.332 1.00 76.75 200 PRO A C 1
ATOM 1566 O O . PRO A 1 200 ? -6.399 18.198 4.943 1.00 76.75 200 PRO A O 1
ATOM 1569 N N . VAL A 1 201 ? -7.720 18.904 6.620 1.00 83.00 201 VAL A N 1
ATOM 1570 C CA . VAL A 1 201 ? -6.774 18.582 7.695 1.00 83.00 201 VAL A CA 1
ATOM 1571 C C . VAL A 1 201 ? -7.233 17.294 8.360 1.00 83.00 201 VAL A C 1
ATOM 1573 O O . VAL A 1 201 ? -8.385 17.192 8.775 1.00 83.00 201 VAL A O 1
ATOM 1576 N N . ASP A 1 202 ? -6.343 16.313 8.485 1.00 85.19 202 ASP A N 1
ATOM 1577 C CA . ASP A 1 202 ? -6.646 15.079 9.211 1.00 85.19 202 ASP A CA 1
ATOM 1578 C C . ASP A 1 202 ? -6.839 15.399 10.703 1.00 85.19 202 ASP A C 1
ATOM 1580 O O . ASP A 1 202 ? -5.908 15.834 11.385 1.00 85.19 202 ASP A O 1
ATOM 1584 N N . LYS A 1 203 ? -8.052 15.188 11.224 1.00 87.19 203 LYS A N 1
ATOM 1585 C CA . LYS A 1 203 ? -8.383 15.426 12.634 1.00 87.19 203 LYS A CA 1
ATOM 1586 C C . LYS A 1 203 ? -8.553 14.100 13.361 1.00 87.19 203 LYS A C 1
ATOM 1588 O O . LYS A 1 203 ? -9.224 13.196 12.867 1.00 87.19 203 LYS A O 1
ATOM 1593 N N . ALA A 1 204 ? -7.954 13.997 14.545 1.00 87.69 204 ALA A N 1
ATOM 1594 C CA . ALA A 1 204 ? -8.162 12.871 15.446 1.00 87.69 204 ALA A CA 1
ATOM 1595 C C . ALA A 1 204 ? -9.608 12.872 15.949 1.00 87.69 204 ALA A C 1
ATOM 1597 O O . ALA A 1 204 ? -10.047 13.832 16.582 1.00 87.69 204 ALA A O 1
ATOM 1598 N N . ILE A 1 205 ? -10.334 11.801 15.648 1.00 84.38 205 ILE A N 1
ATOM 1599 C CA . ILE A 1 205 ? -11.712 11.598 16.106 1.00 84.38 205 ILE A CA 1
ATOM 1600 C C . ILE A 1 205 ? -11.716 10.809 17.391 1.00 84.38 205 ILE A C 1
ATOM 1602 O O . ILE A 1 205 ? -12.472 11.106 18.310 1.00 84.38 205 ILE A O 1
ATOM 1606 N N . PHE A 1 206 ? -10.873 9.786 17.439 1.00 86.12 206 PHE A N 1
ATOM 1607 C CA . PHE A 1 206 ? -10.924 8.826 18.511 1.00 86.12 206 PHE A CA 1
ATOM 1608 C C . PHE A 1 206 ? -9.543 8.266 18.811 1.00 86.12 206 PHE A C 1
ATOM 1610 O O . PHE A 1 206 ? -8.728 8.090 17.903 1.00 86.12 206 PHE A O 1
ATOM 1617 N N . GLN A 1 207 ? -9.278 8.019 20.091 1.00 91.38 207 GLN A N 1
ATOM 1618 C CA . GLN A 1 207 ? -8.014 7.489 20.581 1.00 91.38 207 GLN A CA 1
ATOM 1619 C C . GLN A 1 207 ? -8.285 6.303 21.497 1.00 91.38 207 GLN A C 1
ATOM 1621 O O . GLN A 1 207 ? -9.011 6.424 22.481 1.00 91.38 207 GLN A O 1
ATOM 1626 N N . VAL A 1 208 ? -7.671 5.168 21.176 1.00 92.69 208 VAL A N 1
ATOM 1627 C CA . VAL A 1 208 ? -7.795 3.922 21.933 1.00 92.69 208 VAL A CA 1
ATOM 1628 C C . VAL A 1 208 ? -6.433 3.531 22.471 1.00 92.69 208 VAL A C 1
ATOM 1630 O O . VAL A 1 208 ? -5.522 3.349 21.663 1.00 92.69 208 VAL A O 1
ATOM 1633 N N . PRO A 1 209 ? -6.256 3.335 23.786 1.00 93.06 209 PRO A N 1
ATOM 1634 C CA . PRO A 1 209 ? -4.996 2.824 24.308 1.00 93.06 209 PRO A CA 1
ATOM 1635 C C . PRO A 1 209 ? -4.757 1.394 23.806 1.00 93.06 209 PRO A C 1
ATOM 1637 O O . PRO A 1 209 ? -5.663 0.561 23.840 1.00 93.06 209 PRO A O 1
ATOM 1640 N N . THR A 1 210 ? -3.547 1.088 23.344 1.00 90.75 210 THR A N 1
ATOM 1641 C CA . THR A 1 210 ? -3.149 -0.274 22.959 1.00 90.75 210 THR A CA 1
ATOM 1642 C C . THR A 1 210 ? -2.719 -1.055 24.193 1.00 90.75 210 THR A C 1
ATOM 1644 O O . THR A 1 210 ? -2.021 -0.538 25.068 1.00 90.75 210 THR A O 1
ATOM 1647 N N . ARG A 1 211 ? -3.123 -2.326 24.286 1.00 92.31 211 ARG A N 1
ATOM 1648 C CA . ARG A 1 211 ? -2.629 -3.224 25.339 1.00 92.31 211 ARG A CA 1
ATOM 1649 C C . ARG A 1 211 ? -1.449 -4.034 24.812 1.00 92.31 211 ARG A C 1
ATOM 1651 O O . ARG A 1 211 ? -1.445 -4.467 23.661 1.00 92.31 211 ARG A O 1
ATOM 1658 N N . GLN A 1 212 ? -0.443 -4.260 25.651 1.00 88.44 212 GLN A N 1
ATOM 1659 C CA . GLN A 1 212 ? 0.705 -5.082 25.271 1.00 88.44 212 GLN A CA 1
ATOM 1660 C C . GLN A 1 212 ? 0.245 -6.515 24.951 1.00 88.44 212 GLN A C 1
ATOM 1662 O O . GLN A 1 212 ? -0.466 -7.130 25.743 1.00 88.44 212 GLN A O 1
ATOM 1667 N N . GLY A 1 213 ? 0.625 -7.029 23.776 1.00 85.56 213 GLY A N 1
ATOM 1668 C CA . GLY A 1 213 ? 0.216 -8.358 23.299 1.00 85.56 213 GLY A CA 1
ATOM 1669 C C . GLY A 1 213 ? -1.225 -8.442 22.778 1.00 85.56 213 GLY A C 1
ATOM 1670 O O . GLY A 1 213 ? -1.735 -9.539 22.554 1.00 85.56 213 GLY A O 1
ATOM 1671 N N . GLU A 1 214 ? -1.909 -7.310 22.597 1.00 87.50 214 GLU A N 1
ATOM 1672 C CA . GLU A 1 214 ? -3.236 -7.286 21.989 1.00 87.50 214 GLU A CA 1
ATOM 1673 C C . GLU A 1 214 ? -3.182 -7.666 20.504 1.00 87.50 214 GLU A C 1
ATOM 1675 O O . GLU A 1 214 ? -2.419 -7.093 19.729 1.00 87.50 214 GLU A O 1
ATOM 1680 N N . LEU A 1 215 ? -4.022 -8.626 20.108 1.00 87.31 215 LEU A N 1
ATOM 1681 C CA . LEU A 1 215 ? -4.194 -9.005 18.706 1.00 87.31 215 LEU A CA 1
ATOM 1682 C C . LEU A 1 215 ? -4.843 -7.861 17.917 1.00 87.31 215 LEU A C 1
ATOM 1684 O O . LEU A 1 215 ? -5.791 -7.233 18.403 1.00 87.31 215 LEU A O 1
ATOM 1688 N N . LEU A 1 216 ? -4.394 -7.648 16.677 1.00 86.25 216 LEU A N 1
ATOM 1689 C CA . LEU A 1 216 ? -4.910 -6.594 15.796 1.00 86.25 216 LEU A CA 1
ATOM 1690 C C . LEU A 1 216 ? -6.422 -6.734 15.560 1.00 86.25 216 LEU A C 1
ATOM 1692 O O . LEU A 1 216 ? -7.129 -5.734 15.517 1.00 86.25 216 LEU A O 1
ATOM 1696 N N . GLU A 1 217 ? -6.948 -7.961 15.513 1.00 87.31 217 GLU A N 1
ATOM 1697 C CA . GLU A 1 217 ? -8.380 -8.257 15.377 1.00 87.31 217 GLU A CA 1
ATOM 1698 C C . GLU A 1 217 ? -9.190 -7.879 16.619 1.00 87.31 217 GLU A C 1
ATOM 1700 O O . GLU A 1 217 ? -10.382 -7.593 16.529 1.00 87.31 217 GLU A O 1
ATOM 1705 N N . ARG A 1 218 ? -8.594 -7.943 17.815 1.00 88.94 218 ARG A N 1
ATOM 1706 C CA . ARG A 1 218 ? -9.273 -7.503 19.047 1.00 88.94 218 ARG A CA 1
ATOM 1707 C C . ARG A 1 218 ? -9.289 -5.984 19.127 1.00 88.94 218 ARG A C 1
ATOM 1709 O O . ARG A 1 218 ? -10.311 -5.410 19.494 1.00 88.94 218 ARG A O 1
ATOM 1716 N N . LEU A 1 219 ? -8.177 -5.364 18.742 1.00 89.81 219 LEU A N 1
ATOM 1717 C CA . LEU A 1 219 ? -8.043 -3.920 18.653 1.00 89.81 219 LEU A CA 1
ATOM 1718 C C . LEU A 1 219 ? -9.026 -3.331 17.630 1.00 89.81 219 LEU A C 1
ATOM 1720 O O . LEU A 1 219 ? -9.782 -2.433 17.986 1.00 89.81 219 LEU A O 1
ATOM 1724 N N . ALA A 1 220 ? -9.080 -3.876 16.410 1.00 90.19 220 ALA A N 1
ATOM 1725 C CA . ALA A 1 220 ? -10.008 -3.451 15.359 1.00 90.19 220 ALA A CA 1
ATOM 1726 C C . ALA A 1 220 ? -11.472 -3.544 15.818 1.00 90.19 220 ALA A C 1
ATOM 1728 O O . ALA A 1 220 ? -12.186 -2.545 15.762 1.00 90.19 220 ALA A O 1
ATOM 1729 N N . ARG A 1 221 ? -11.877 -4.678 16.410 1.00 89.94 221 ARG A N 1
ATOM 1730 C CA . ARG A 1 221 ? -13.225 -4.851 16.976 1.00 89.94 221 ARG A CA 1
ATOM 1731 C C . ARG A 1 221 ? -13.540 -3.862 18.092 1.00 89.94 221 ARG A C 1
ATOM 1733 O O . ARG A 1 221 ? -14.670 -3.383 18.176 1.00 89.94 221 ARG A O 1
ATOM 1740 N N . ARG A 1 222 ? -12.578 -3.561 18.974 1.00 91.06 222 ARG A N 1
ATOM 1741 C CA . ARG A 1 222 ? -12.773 -2.553 20.030 1.00 91.06 222 ARG A CA 1
ATOM 1742 C C . ARG A 1 222 ? -12.991 -1.173 19.418 1.00 91.06 222 ARG A C 1
ATOM 1744 O O . ARG A 1 222 ? -13.970 -0.524 19.773 1.00 91.06 222 ARG A O 1
ATOM 1751 N N . ILE A 1 223 ? -12.142 -0.779 18.468 1.00 90.25 223 ILE A N 1
ATOM 1752 C CA . ILE A 1 223 ? -12.272 0.504 17.772 1.00 90.25 223 ILE A CA 1
ATOM 1753 C C . ILE A 1 223 ? -13.613 0.572 17.035 1.00 90.25 223 ILE A C 1
ATOM 1755 O O . ILE A 1 223 ? -14.290 1.584 17.139 1.00 90.25 223 ILE A O 1
ATOM 1759 N N . ALA A 1 224 ? -14.032 -0.489 16.339 1.00 89.69 224 ALA A N 1
ATOM 1760 C CA . ALA A 1 224 ? -15.312 -0.527 15.633 1.00 89.69 224 ALA A CA 1
ATOM 1761 C C . ALA A 1 224 ? -16.499 -0.326 16.592 1.00 89.69 224 ALA A C 1
ATOM 1763 O O . ALA A 1 224 ? -17.358 0.514 16.335 1.00 89.69 224 ALA A O 1
ATOM 1764 N N . ARG A 1 225 ? -16.512 -1.014 17.745 1.00 88.00 225 ARG A N 1
ATOM 1765 C CA . ARG A 1 225 ? -17.548 -0.834 18.781 1.00 88.00 225 ARG A CA 1
ATOM 1766 C C . ARG A 1 225 ? -17.579 0.593 19.320 1.00 88.00 225 ARG A C 1
ATOM 1768 O O . ARG A 1 225 ? -18.641 1.208 19.375 1.00 88.00 225 ARG A O 1
ATOM 1775 N N . GLU A 1 226 ? -16.422 1.132 19.686 1.00 85.69 226 GLU A N 1
ATOM 1776 C CA . GLU A 1 226 ? -16.320 2.494 20.211 1.00 85.69 226 GLU A CA 1
ATOM 1777 C C . GLU A 1 226 ? -16.706 3.532 19.144 1.00 85.69 226 GLU A C 1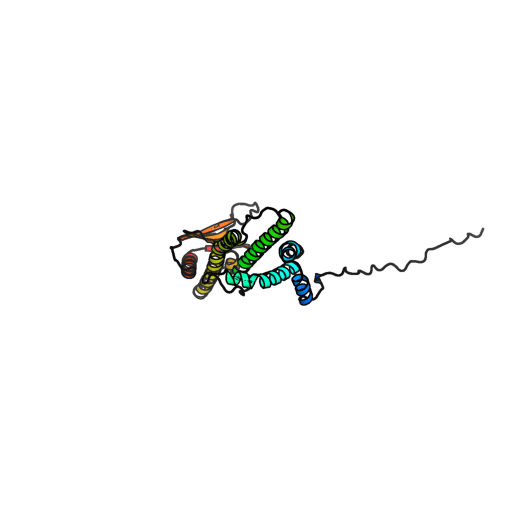
ATOM 1779 O O . GLU A 1 226 ? -17.430 4.481 19.441 1.00 85.69 226 GLU A O 1
ATOM 1784 N N . PHE A 1 227 ? -16.346 3.299 17.881 1.00 84.06 227 PHE A N 1
ATOM 1785 C CA . PHE A 1 227 ? -16.748 4.130 16.750 1.00 84.06 227 PHE A CA 1
ATOM 1786 C C . PHE A 1 227 ? -18.266 4.128 16.543 1.00 84.06 227 PHE A C 1
ATOM 1788 O O . PHE A 1 227 ? -18.848 5.196 16.401 1.00 84.06 227 PHE A O 1
ATOM 1795 N N . THR A 1 228 ? -18.923 2.963 16.601 1.00 81.31 228 THR A N 1
ATOM 1796 C CA . THR A 1 228 ? -20.394 2.873 16.493 1.00 81.31 228 THR A CA 1
ATOM 1797 C C . THR A 1 228 ? -21.128 3.499 17.677 1.00 81.31 228 THR A C 1
ATOM 1799 O O . THR A 1 228 ? -22.220 4.034 17.509 1.00 81.31 228 THR A O 1
ATOM 1802 N N . SER A 1 229 ? -20.526 3.489 18.872 1.00 78.44 229 SER A N 1
ATOM 1803 C CA . SER A 1 229 ? -21.068 4.216 20.029 1.00 78.44 229 SER A CA 1
ATOM 1804 C C . SER A 1 229 ? -20.919 5.736 19.890 1.00 78.44 229 SER A C 1
ATOM 1806 O O . SER A 1 229 ? -21.653 6.512 20.505 1.00 78.44 229 SER A O 1
ATOM 1808 N N . GLY A 1 230 ? -19.970 6.160 19.059 1.00 71.56 230 GLY A N 1
ATOM 1809 C CA . GLY A 1 230 ? -19.687 7.540 18.751 1.00 71.56 230 GLY A CA 1
ATOM 1810 C C . GLY A 1 230 ? -20.660 8.142 17.735 1.00 71.56 230 GLY A C 1
ATOM 1811 O O . GLY A 1 230 ? -20.819 7.631 16.633 1.00 71.56 230 GLY A O 1
ATOM 1812 N N . ARG A 1 231 ? -21.283 9.284 18.052 1.00 64.06 231 ARG A N 1
ATOM 1813 C CA . ARG A 1 231 ? -22.141 10.014 17.101 1.00 64.06 231 ARG A CA 1
ATOM 1814 C C . ARG A 1 231 ? -21.312 10.833 16.100 1.00 64.06 231 ARG A C 1
ATOM 1816 O O . ARG A 1 231 ? -21.305 12.062 16.169 1.00 64.06 231 ARG A O 1
ATOM 1823 N N . VAL A 1 232 ? -20.658 10.178 15.135 1.00 65.75 232 VAL A N 1
ATOM 1824 C CA . VAL A 1 232 ? -20.131 10.885 13.951 1.00 65.75 232 VAL A CA 1
ATOM 1825 C C . VAL A 1 232 ? -21.319 11.275 13.071 1.00 65.75 232 VAL A C 1
ATOM 1827 O O . VAL A 1 232 ? -22.019 10.402 12.561 1.00 65.75 232 VAL A O 1
ATOM 1830 N N . ARG A 1 233 ? -21.563 12.573 12.856 1.00 64.31 233 ARG A N 1
ATOM 1831 C CA . ARG A 1 233 ? -22.518 13.030 11.838 1.00 64.31 233 ARG A CA 1
ATOM 1832 C C . ARG A 1 233 ? -21.767 13.314 10.545 1.00 64.31 233 ARG A C 1
ATOM 1834 O O . ARG A 1 233 ? -20.932 14.210 10.472 1.00 64.31 233 ARG A O 1
ATOM 1841 N N . VAL A 1 234 ? -22.089 12.571 9.496 1.00 63.06 234 VAL A N 1
ATOM 1842 C CA . VAL A 1 234 ? -21.569 12.859 8.158 1.00 63.06 234 VAL A CA 1
ATOM 1843 C C . VAL A 1 234 ? -22.378 14.009 7.557 1.00 63.06 234 VAL A C 1
ATOM 1845 O O . VAL A 1 234 ? -23.599 13.905 7.436 1.00 63.06 234 VAL A O 1
ATOM 1848 N N . ARG A 1 235 ? -21.719 15.103 7.164 1.00 61.62 235 ARG A N 1
ATOM 1849 C CA . ARG A 1 235 ? -22.312 16.125 6.294 1.00 61.62 235 ARG A CA 1
ATOM 1850 C C . ARG A 1 235 ? -21.817 15.902 4.871 1.00 61.62 235 ARG A C 1
ATOM 1852 O O . ARG A 1 235 ? -20.619 15.936 4.606 1.00 61.62 235 ARG A O 1
ATOM 1859 N N . LYS A 1 236 ? -22.747 15.690 3.943 1.00 58.75 236 LYS A N 1
ATOM 1860 C CA . LYS A 1 236 ? -22.447 15.610 2.512 1.00 58.75 236 LYS A CA 1
ATOM 1861 C C . LYS A 1 236 ? -22.680 16.985 1.888 1.00 58.75 236 LYS A C 1
ATOM 1863 O O . LYS A 1 236 ? -23.831 17.380 1.743 1.00 58.75 236 LYS A O 1
ATOM 1868 N N . ASP A 1 237 ? -21.613 17.686 1.505 1.00 58.03 237 ASP A N 1
ATOM 1869 C CA . ASP A 1 237 ? -21.718 18.731 0.480 1.00 58.03 237 ASP A CA 1
ATOM 1870 C C . ASP A 1 237 ? -21.467 18.097 -0.886 1.00 58.03 237 ASP A C 1
ATOM 1872 O O . ASP A 1 237 ? -20.712 17.134 -1.001 1.00 58.03 237 ASP A O 1
ATOM 1876 N N . CYS A 1 238 ? -22.089 18.662 -1.918 1.00 45.09 238 CYS A N 1
ATOM 1877 C CA . CYS A 1 238 ? -22.370 18.135 -3.261 1.00 45.09 238 CYS A CA 1
ATOM 1878 C C . CYS A 1 238 ? -21.249 17.370 -4.008 1.00 45.09 238 CYS A C 1
ATOM 1880 O O . CYS A 1 238 ? -21.526 16.790 -5.052 1.00 45.09 238 CYS A O 1
ATOM 1882 N N . MET A 1 239 ? -20.000 17.385 -3.533 1.00 52.38 239 MET A N 1
ATOM 1883 C CA . MET A 1 239 ? -18.840 16.731 -4.154 1.00 52.38 239 MET A CA 1
ATOM 1884 C C . MET A 1 239 ? -17.860 16.072 -3.158 1.00 52.38 239 MET A C 1
ATOM 1886 O O . MET A 1 239 ? -17.000 15.313 -3.597 1.00 52.38 239 MET A O 1
ATOM 1890 N N . MET A 1 240 ? -17.941 16.342 -1.847 1.00 57.97 240 MET A N 1
ATOM 1891 C CA . MET A 1 240 ? -17.046 15.768 -0.828 1.00 57.97 240 MET A CA 1
ATOM 1892 C C . MET A 1 240 ? -17.766 15.644 0.520 1.00 57.97 240 MET A C 1
ATOM 1894 O O . MET A 1 240 ? -18.371 16.604 0.996 1.00 57.97 240 MET A O 1
ATOM 1898 N N . GLY A 1 241 ? -17.704 14.456 1.127 1.00 58.22 241 GLY A N 1
ATOM 1899 C CA . GLY A 1 241 ? -18.207 14.225 2.481 1.00 58.22 241 GLY A CA 1
ATOM 1900 C C . GLY A 1 241 ? -17.237 14.790 3.517 1.00 58.22 241 GLY A C 1
ATOM 1901 O O . GLY A 1 241 ? -16.033 14.559 3.427 1.00 58.22 241 GLY A O 1
ATOM 1902 N N . TRP A 1 242 ? -17.750 15.527 4.500 1.00 66.38 242 T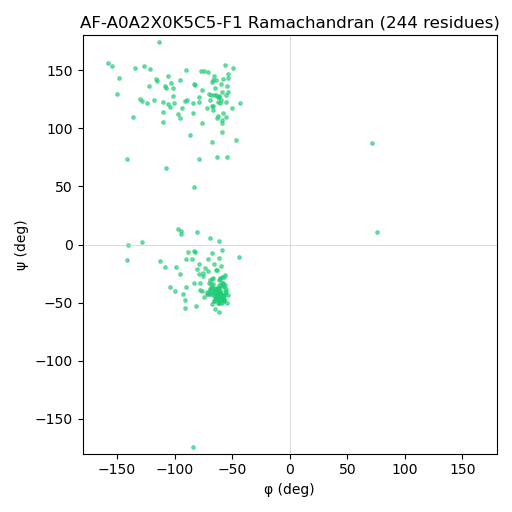RP A N 1
ATOM 1903 C CA . TRP A 1 242 ? -16.988 15.963 5.671 1.00 66.38 242 TRP A CA 1
ATOM 1904 C C . TRP A 1 242 ? -17.659 15.437 6.942 1.00 66.38 242 TRP A C 1
ATOM 1906 O O . TRP A 1 242 ? -18.878 15.258 6.996 1.00 66.38 242 TRP A O 1
ATOM 1916 N N . TYR A 1 243 ? -16.867 15.202 7.984 1.00 68.19 243 TYR A N 1
ATOM 1917 C CA . TYR A 1 243 ? -17.350 14.629 9.239 1.00 68.19 243 TYR A CA 1
ATOM 1918 C C . TYR A 1 243 ? -17.462 15.724 10.305 1.00 68.19 243 TYR A C 1
ATOM 1920 O O . TYR A 1 243 ? -16.458 16.337 10.668 1.00 68.19 243 TYR A O 1
ATOM 1928 N N . ASP A 1 244 ? -18.676 15.954 10.808 1.00 63.16 244 ASP A N 1
ATOM 1929 C CA . ASP A 1 244 ? -18.951 16.817 11.957 1.00 63.16 244 ASP A CA 1
ATOM 1930 C C . ASP A 1 244 ? -19.276 15.962 13.183 1.00 63.16 244 ASP A C 1
ATOM 1932 O O . ASP A 1 244 ? -19.903 14.903 13.096 1.00 63.16 244 ASP A O 1
ATOM 1936 N N . TRP A 1 245 ? -18.865 16.436 14.354 1.00 59.69 245 TRP A N 1
ATOM 1937 C CA . TRP A 1 245 ? -19.200 15.782 15.612 1.00 59.69 245 TRP A CA 1
ATOM 1938 C C . TRP A 1 245 ? -20.319 16.536 16.331 1.00 59.69 245 TRP A C 1
ATOM 1940 O O . TRP A 1 245 ? -20.328 17.769 16.321 1.00 59.69 245 TRP A O 1
ATOM 1950 N N . ALA A 1 246 ? -21.266 15.788 16.906 1.00 55.38 246 ALA A N 1
ATOM 1951 C CA . ALA A 1 246 ? -22.393 16.317 17.677 1.00 55.38 246 ALA A CA 1
ATOM 1952 C C . ALA A 1 246 ? -22.056 16.493 19.162 1.00 55.38 246 ALA A C 1
ATOM 1954 O O . ALA A 1 246 ? -21.336 15.632 19.716 1.00 55.38 246 ALA A O 1
#

Sequence (246 aa):
MRDAPPAYTPAPTPRDTPLNRTKPSLLSLPEPILLLIISHCPISTIAFSLRATCHKLSTYALSVLRSVYLPLYASLVQAPNTSSPLSPPSSRECKVLDLFILGRSWVANEQSASELLLSSRTEWSPDQSQAGLERDIFNFLQPKARTEDLLIIDLLSTQTECETELDPNLTKDLKLVLTRSQVTLTLPWRSSNLETKREPVDKAIFQVPTRQGELLERLARRIAREFTSGRVRVRKDCMMGWYDWA

Foldseek 3Di:
DDDDPDPDDDDPDPDCPPPPPPPDDPVPDDPVVLLVVLLPDDLLCLQPPQLPPDPVSVVSSLVSLCVVCVVVVVVLDDPPLADPCPPPCPQLSVVLSNVLSNLVSVVVVVVVVVVVVPPPPPDPPVPPPVNVVSNVSCVQRSNQSSLLVLLVVLLVVVCVVDVDDDDPCCSVQWGWDDDPFKIFTWGFADDPPDPDPDDTDTDGPDIDTDDVPDDSNNVSNVCNVVVVVAPWDWDDDPPDIHTDHD

Radius of gyration: 28.31 Å; Cα contacts (8 Å, |Δi|>4): 209; chains: 1; bounding box: 67×60×106 Å